Protein AF-A0A6L9G9F2-F1 (afdb_monomer)

Radius of gyration: 17.68 Å; Cα contacts (8 Å, |Δi|>4): 296; chains: 1; bo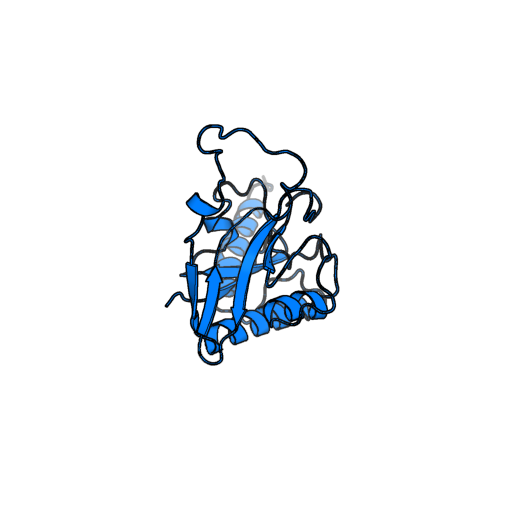unding box: 30×57×55 Å

Secondary structure (DSSP, 8-state):
-B-EEEEEETTTTEEEEEETTEEHHHHH-TT-SSEE-TT-GGG--S-HHHHHHHTTT--TT--TT--TTEEEEEEETTT--STT-EEEEEEEE-SSEEEEEEEEETT--S------S--TT-HHHHS-SEEEEEHHHHHHHHHHHHHHHTSTTTTSPPSS-HHHHHHHHHHHHHHHHHTTSS--

Foldseek 3Di:
DWFWAWFQDLVQLAIFIAINRHTLCCLQPVVNPWWDACRRPQAVPDPLVQLLCLLVVNCVPPDPLDDDSKHWNIATPPHSDLQSWTWMFHWDQDPFKIKTADTQRSHPPPDPDDPDDDDVRGRVVRDPRMDMYTNVSSVVRSVVRVVQNVDDVSSDQDPPDPVSVVVVVVVVVVVVVVVPPPDD

Mean predicted aligned error: 9.62 Å

Structure (mmCIF, N/CA/C/O backbone):
data_AF-A0A6L9G9F2-F1
#
_entry.id   AF-A0A6L9G9F2-F1
#
loop_
_atom_site.group_PDB
_atom_site.id
_atom_site.type_symbol
_atom_site.label_atom_id
_atom_site.label_alt_id
_atom_site.label_comp_id
_atom_site.label_asym_id
_atom_site.label_entity_id
_atom_site.label_seq_id
_atom_site.pdbx_PDB_ins_code
_atom_site.Cartn_x
_atom_site.Cartn_y
_atom_site.Cartn_z
_atom_site.occupancy
_atom_site.B_iso_or_equiv
_atom_site.auth_seq_id
_atom_site.auth_comp_id
_atom_site.auth_asym_id
_atom_site.auth_atom_id
_atom_site.pdbx_PDB_model_num
ATOM 1 N N . MET A 1 1 ? -15.868 1.001 7.127 1.00 84.00 1 MET A N 1
ATOM 2 C CA . MET A 1 1 ? -14.467 0.581 7.290 1.00 84.00 1 MET A CA 1
ATOM 3 C C . MET A 1 1 ? -14.133 -0.300 6.107 1.00 84.00 1 MET A C 1
ATOM 5 O O . MET A 1 1 ? -14.877 -1.244 5.850 1.00 84.00 1 MET A O 1
ATOM 9 N N . ASN A 1 2 ? -13.123 0.094 5.347 1.00 95.56 2 ASN A N 1
ATOM 10 C CA . ASN A 1 2 ? -12.643 -0.599 4.162 1.00 95.56 2 ASN A CA 1
ATOM 11 C C . ASN A 1 2 ? -11.902 -1.872 4.575 1.00 95.56 2 ASN A C 1
ATOM 13 O O . ASN A 1 2 ? -11.314 -1.942 5.660 1.00 95.56 2 ASN A O 1
ATOM 17 N N . ARG A 1 3 ? -11.921 -2.877 3.702 1.00 95.38 3 ARG A N 1
ATOM 18 C CA . ARG A 1 3 ? -11.137 -4.099 3.876 1.00 95.38 3 ARG A CA 1
ATOM 19 C C . ARG A 1 3 ? -9.815 -3.973 3.148 1.00 95.38 3 ARG A C 1
ATOM 21 O O . ARG A 1 3 ? -9.793 -3.570 1.988 1.00 95.38 3 ARG A O 1
ATOM 28 N N . ILE A 1 4 ? -8.743 -4.394 3.807 1.00 96.25 4 ILE A N 1
ATOM 29 C CA . ILE A 1 4 ? -7.409 -4.472 3.214 1.00 96.25 4 ILE A CA 1
ATOM 30 C C . ILE A 1 4 ? -6.906 -5.913 3.211 1.00 96.25 4 ILE A C 1
ATOM 32 O O . ILE A 1 4 ? -7.045 -6.647 4.193 1.00 96.25 4 ILE A O 1
ATOM 36 N N . ASP A 1 5 ? -6.335 -6.334 2.091 1.00 95.06 5 ASP A N 1
ATOM 37 C CA . ASP A 1 5 ? -5.653 -7.616 1.961 1.00 95.06 5 ASP A CA 1
ATOM 38 C C . ASP A 1 5 ? -4.482 -7.509 0.968 1.00 95.06 5 ASP A C 1
ATOM 40 O O . ASP A 1 5 ? -4.096 -6.416 0.552 1.00 95.06 5 ASP A O 1
ATOM 44 N N . VAL A 1 6 ? -3.870 -8.642 0.624 1.00 92.31 6 VAL A N 1
ATOM 45 C CA . VAL A 1 6 ? -2.694 -8.726 -0.236 1.00 92.31 6 VAL A CA 1
ATOM 46 C C . VAL A 1 6 ? -2.830 -9.870 -1.223 1.00 92.31 6 VAL A C 1
ATOM 48 O O . VAL A 1 6 ? -2.948 -11.037 -0.832 1.00 92.31 6 VAL A O 1
ATOM 51 N N . ARG A 1 7 ? -2.677 -9.547 -2.504 1.00 89.31 7 ARG A N 1
ATOM 52 C CA . ARG A 1 7 ? -2.661 -10.505 -3.613 1.00 89.31 7 ARG A CA 1
ATOM 53 C C . ARG A 1 7 ? -1.258 -10.614 -4.198 1.00 89.31 7 ARG A C 1
ATOM 55 O O . ARG A 1 7 ? -0.474 -9.673 -4.147 1.00 89.31 7 ARG A O 1
ATOM 62 N N . TRP A 1 8 ? -0.922 -11.767 -4.770 1.00 85.88 8 TRP A N 1
ATOM 63 C CA . TRP A 1 8 ? 0.306 -11.896 -5.552 1.00 85.88 8 TRP A CA 1
ATOM 64 C C . TRP A 1 8 ? 0.045 -11.522 -7.014 1.00 85.88 8 TRP A C 1
ATOM 66 O O . TRP A 1 8 ? -0.718 -12.207 -7.701 1.00 85.88 8 TRP A O 1
ATOM 76 N N . ASN A 1 9 ? 0.717 -10.487 -7.514 1.00 83.25 9 ASN A N 1
ATOM 77 C CA . ASN A 1 9 ? 0.733 -10.183 -8.939 1.00 83.25 9 ASN A CA 1
ATOM 78 C C . ASN A 1 9 ? 1.796 -11.042 -9.629 1.00 83.25 9 ASN A C 1
ATOM 80 O O . ASN A 1 9 ? 2.998 -10.914 -9.401 1.00 83.25 9 ASN A O 1
ATOM 84 N N . VAL A 1 10 ? 1.331 -11.944 -10.493 1.00 78.62 10 VAL A N 1
ATOM 85 C CA . VAL A 1 10 ? 2.184 -12.873 -11.245 1.00 78.62 10 VAL A CA 1
ATOM 86 C C . VAL A 1 10 ? 3.021 -12.151 -12.299 1.00 78.62 10 VAL A C 1
ATOM 88 O O . VAL A 1 10 ? 4.182 -12.508 -12.492 1.00 78.62 10 VAL A O 1
ATOM 91 N N . ARG A 1 11 ? 2.432 -11.158 -12.972 1.00 77.25 11 ARG A N 1
ATOM 92 C CA . ARG A 1 11 ? 3.060 -10.401 -14.060 1.00 77.25 11 ARG A CA 1
ATOM 93 C C . ARG A 1 11 ? 4.228 -9.581 -13.526 1.00 77.25 11 ARG A C 1
ATOM 95 O O . ARG A 1 11 ? 5.337 -9.697 -14.038 1.00 77.25 11 ARG A O 1
ATOM 102 N N . GLU A 1 12 ? 3.983 -8.834 -12.457 1.00 78.88 12 GLU A N 1
ATOM 103 C CA . GLU A 1 12 ? 4.976 -7.945 -11.847 1.00 78.88 12 GLU A CA 1
ATOM 104 C C . GLU A 1 12 ? 5.835 -8.635 -10.776 1.00 78.88 12 GLU A C 1
ATOM 106 O O . GLU A 1 12 ? 6.799 -8.060 -10.269 1.00 78.88 12 GLU A O 1
ATOM 111 N N . GLN A 1 13 ? 5.523 -9.900 -10.467 1.00 80.56 13 GLN A N 1
ATOM 112 C CA . GLN A 1 13 ? 6.182 -10.712 -9.442 1.00 80.56 13 GLN A CA 1
ATOM 113 C C . GLN A 1 13 ? 6.299 -9.956 -8.114 1.00 80.56 13 GLN A C 1
ATOM 115 O O . GLN A 1 13 ? 7.394 -9.793 -7.565 1.00 80.56 13 GLN A O 1
ATOM 120 N N . CYS A 1 14 ? 5.164 -9.470 -7.616 1.00 85.44 14 CYS A N 1
ATOM 121 C CA . CYS A 1 14 ? 5.099 -8.615 -6.440 1.00 85.44 14 CYS A CA 1
ATOM 122 C C . CYS A 1 14 ? 3.876 -8.913 -5.565 1.00 85.44 14 CYS A C 1
ATOM 124 O O . CYS A 1 14 ? 2.928 -9.582 -5.981 1.00 85.44 14 CYS A O 1
ATOM 126 N N . ALA A 1 15 ? 3.923 -8.426 -4.327 1.00 88.31 15 ALA A N 1
ATOM 127 C CA . ALA A 1 15 ? 2.772 -8.394 -3.437 1.00 88.31 15 ALA A CA 1
ATOM 128 C C . ALA A 1 15 ? 2.017 -7.075 -3.650 1.00 88.31 15 ALA A C 1
ATOM 130 O O . ALA A 1 15 ? 2.599 -6.011 -3.477 1.00 88.31 15 ALA A O 1
ATOM 131 N N . GLU A 1 16 ? 0.739 -7.141 -4.003 1.00 89.62 16 GLU A N 1
ATOM 132 C CA . GLU A 1 16 ? -0.123 -5.973 -4.183 1.00 89.62 16 GLU A CA 1
ATOM 133 C C . GLU A 1 16 ? -1.058 -5.817 -3.003 1.00 89.62 16 GLU A C 1
ATOM 135 O O . GLU A 1 16 ? -1.680 -6.790 -2.578 1.00 89.62 16 GLU A O 1
ATOM 140 N N . LEU A 1 17 ? -1.205 -4.584 -2.533 1.00 92.19 17 LEU A N 1
ATOM 141 C CA . LEU A 1 17 ? -2.269 -4.227 -1.610 1.00 92.19 17 LEU A CA 1
ATOM 142 C C . LEU A 1 17 ? -3.607 -4.240 -2.356 1.00 92.19 17 LEU A C 1
ATOM 144 O O . LEU A 1 17 ? -3.710 -3.785 -3.499 1.00 92.19 17 LEU A O 1
ATOM 148 N N . VAL A 1 18 ? -4.619 -4.793 -1.699 1.00 92.69 18 VAL A N 1
ATOM 149 C CA . VAL A 1 18 ? -5.985 -4.934 -2.200 1.00 92.69 18 VAL A CA 1
ATOM 150 C C . VAL A 1 18 ? -6.911 -4.203 -1.247 1.00 92.69 18 VAL A C 1
ATOM 152 O O . VAL A 1 18 ? -6.915 -4.507 -0.056 1.00 92.69 18 VAL A O 1
ATOM 155 N N . VAL A 1 19 ? -7.705 -3.274 -1.770 1.00 93.19 19 VAL A N 1
ATOM 156 C CA . VAL A 1 19 ? -8.715 -2.523 -1.020 1.00 93.19 19 VAL A CA 1
ATOM 157 C C . VAL A 1 19 ? -10.091 -2.900 -1.549 1.00 93.19 19 VAL A C 1
ATOM 159 O O . VAL A 1 19 ? -10.340 -2.846 -2.752 1.00 93.19 19 VAL A O 1
ATOM 162 N N . ASP A 1 20 ? -10.970 -3.353 -0.655 1.00 92.88 20 ASP A N 1
ATOM 163 C CA . ASP A 1 20 ? -12.343 -3.772 -0.972 1.00 92.88 20 ASP A CA 1
ATOM 164 C C . ASP A 1 20 ? -12.434 -4.757 -2.162 1.00 92.88 20 ASP A C 1
ATOM 166 O O . ASP A 1 20 ? -13.380 -4.755 -2.947 1.00 92.88 20 ASP A O 1
ATOM 170 N N . GLY A 1 21 ? -11.432 -5.637 -2.281 1.00 88.81 21 GLY A N 1
ATOM 171 C CA . GLY A 1 21 ? -11.360 -6.689 -3.300 1.00 88.81 21 GLY A CA 1
ATOM 172 C C . GLY A 1 21 ? -10.736 -6.279 -4.639 1.00 88.81 21 GLY A C 1
ATOM 173 O O . GLY A 1 21 ? -10.627 -7.129 -5.522 1.00 88.81 21 GLY A O 1
ATOM 174 N N . ARG A 1 22 ? -10.296 -5.025 -4.795 1.00 88.25 22 ARG A N 1
ATOM 175 C CA . ARG A 1 22 ? -9.579 -4.527 -5.983 1.00 88.25 22 ARG A CA 1
ATOM 176 C C . ARG A 1 22 ? -8.128 -4.225 -5.631 1.00 88.25 22 ARG A C 1
ATOM 178 O O . ARG A 1 22 ? -7.870 -3.679 -4.559 1.00 88.25 22 ARG A O 1
ATOM 185 N N . SER A 1 23 ? -7.171 -4.587 -6.487 1.00 87.38 23 SER A N 1
ATOM 186 C CA . SER A 1 23 ? -5.785 -4.159 -6.243 1.00 87.38 23 SER A CA 1
ATOM 187 C C . SER A 1 23 ? -5.681 -2.640 -6.352 1.00 87.38 23 SER A C 1
ATOM 189 O O . SER A 1 23 ? -6.444 -2.025 -7.096 1.00 87.38 23 SER A O 1
ATOM 191 N N . LEU A 1 24 ? -4.736 -2.030 -5.633 1.00 84.31 24 LEU A N 1
ATOM 192 C CA . LEU A 1 24 ? -4.484 -0.596 -5.792 1.00 84.31 24 LEU A CA 1
ATOM 193 C C . LEU A 1 24 ? -4.183 -0.252 -7.259 1.00 84.31 24 LEU A C 1
ATOM 195 O O . LEU A 1 24 ? -4.780 0.685 -7.766 1.00 84.31 24 LEU A O 1
ATOM 199 N N . GLU A 1 25 ? -3.420 -1.089 -7.978 1.00 81.06 25 GLU A N 1
ATOM 200 C CA . GLU A 1 25 ? -3.188 -0.956 -9.432 1.00 81.06 25 GLU A CA 1
ATOM 201 C C . GLU A 1 25 ? -4.506 -0.859 -10.215 1.00 81.06 25 GLU A C 1
ATOM 203 O O . GLU A 1 25 ? -4.677 0.038 -11.024 1.00 81.06 25 GLU A O 1
ATOM 208 N N . GLU A 1 26 ? -5.481 -1.728 -9.937 1.00 82.25 26 GLU A N 1
ATOM 209 C CA . GLU A 1 26 ? -6.790 -1.717 -10.609 1.00 82.25 26 GLU A CA 1
ATOM 210 C C . GLU A 1 26 ? -7.662 -0.507 -10.242 1.00 82.25 26 GLU A C 1
ATOM 212 O O . GLU A 1 26 ? -8.672 -0.258 -10.906 1.00 82.25 26 GLU A O 1
ATOM 217 N N . ILE A 1 27 ? -7.348 0.187 -9.148 1.00 81.25 27 ILE A N 1
ATOM 218 C CA . ILE A 1 27 ? -8.041 1.401 -8.710 1.00 81.25 27 ILE A CA 1
ATOM 219 C C . ILE A 1 27 ? -7.415 2.618 -9.392 1.00 81.25 27 ILE A C 1
ATOM 221 O O . ILE A 1 27 ? -8.141 3.414 -9.976 1.00 81.25 27 ILE A O 1
ATOM 225 N N . VAL A 1 28 ? -6.086 2.723 -9.353 1.00 76.88 28 VAL A N 1
ATOM 226 C CA . VAL A 1 28 ? -5.358 3.951 -9.702 1.00 76.88 28 VAL A CA 1
ATOM 227 C C . VAL A 1 28 ? -4.813 3.950 -11.128 1.00 76.88 28 VAL A C 1
ATOM 229 O O . VAL A 1 28 ? -4.581 4.998 -11.716 1.00 76.88 28 VAL A O 1
ATOM 232 N N . ASP A 1 29 ? -4.627 2.773 -11.713 1.00 75.56 29 ASP A N 1
ATOM 233 C CA . ASP A 1 29 ? -4.089 2.591 -13.056 1.00 75.56 29 ASP A CA 1
ATOM 234 C C . ASP A 1 29 ? -4.877 1.497 -13.795 1.00 75.56 29 ASP A C 1
ATOM 236 O O . ASP A 1 29 ? -4.361 0.404 -14.058 1.00 75.56 29 ASP A O 1
ATOM 240 N N . PRO A 1 30 ? -6.164 1.737 -14.114 1.00 72.00 30 PRO A N 1
ATOM 241 C CA . PRO A 1 30 ? -7.016 0.719 -14.726 1.00 72.00 30 PRO A CA 1
ATOM 242 C C . PRO A 1 30 ? -6.477 0.227 -16.079 1.00 72.00 30 PRO A C 1
ATOM 244 O O . PRO A 1 30 ? -6.707 -0.928 -16.450 1.00 72.00 30 PRO A O 1
ATOM 247 N N . GLU A 1 31 ? -5.730 1.071 -16.796 1.00 73.19 31 GLU A N 1
ATOM 248 C CA . GLU A 1 31 ? -5.066 0.730 -18.059 1.00 73.19 31 GLU A CA 1
ATOM 249 C C . GLU A 1 31 ? -3.689 0.070 -17.865 1.00 73.19 31 GLU A C 1
ATOM 251 O O . GLU A 1 31 ? -3.145 -0.506 -18.813 1.00 73.19 31 GLU A O 1
ATOM 256 N N . ARG A 1 32 ? -3.164 0.060 -16.631 1.00 70.56 32 ARG A N 1
ATOM 257 C CA . ARG A 1 32 ? -1.867 -0.515 -16.230 1.00 70.56 32 ARG A CA 1
ATOM 258 C C . ARG A 1 32 ? -0.699 0.083 -17.011 1.00 70.56 32 ARG A C 1
ATOM 260 O O . ARG A 1 32 ? 0.176 -0.645 -17.500 1.00 70.56 32 ARG A O 1
ATOM 267 N N . ALA A 1 33 ? -0.745 1.393 -17.203 1.00 69.44 33 ALA A N 1
ATOM 268 C CA . ALA A 1 33 ? 0.163 2.132 -18.059 1.00 69.44 33 ALA A CA 1
ATOM 269 C C . ALA A 1 33 ? 1.366 2.727 -17.310 1.00 69.44 33 ALA A C 1
ATOM 271 O O . ALA A 1 33 ? 2.404 2.937 -17.940 1.00 69.44 33 ALA A O 1
ATOM 272 N N . TRP A 1 34 ? 1.266 2.986 -16.001 1.00 71.12 34 TRP A N 1
ATOM 273 C CA . TRP A 1 34 ? 2.211 3.863 -15.301 1.00 71.12 34 TRP A CA 1
ATOM 274 C C . TRP A 1 34 ? 2.725 3.336 -13.951 1.00 71.12 34 TRP A C 1
ATOM 276 O O . TRP A 1 34 ? 3.883 3.598 -13.608 1.00 71.12 34 TRP A O 1
ATOM 286 N N . GLY A 1 35 ? 1.939 2.569 -13.187 1.00 78.06 35 GLY A N 1
ATOM 287 C CA . GLY A 1 35 ? 2.245 2.279 -11.779 1.00 78.06 35 GLY A CA 1
ATOM 288 C C . GLY A 1 35 ? 2.434 0.798 -11.460 1.00 78.06 35 GLY A C 1
ATOM 289 O O . GLY A 1 35 ? 1.698 -0.059 -11.934 1.00 78.06 35 GLY A O 1
ATOM 290 N N . VAL A 1 36 ? 3.375 0.470 -10.571 1.00 84.94 36 VAL A N 1
ATOM 291 C CA . VAL A 1 36 ? 3.458 -0.865 -9.945 1.00 84.94 36 VAL A CA 1
ATOM 292 C C . VAL A 1 36 ? 3.616 -0.766 -8.437 1.00 84.94 36 VAL A C 1
ATOM 294 O O . VAL A 1 36 ? 4.021 0.265 -7.904 1.00 84.94 36 VAL A O 1
ATOM 297 N N . SER A 1 37 ? 3.329 -1.866 -7.741 1.00 88.56 37 SER A N 1
ATOM 298 C CA . SER A 1 37 ? 3.549 -1.948 -6.299 1.00 88.56 37 SER A CA 1
ATOM 299 C C . SER A 1 37 ? 5.008 -1.613 -5.917 1.00 88.56 37 SER A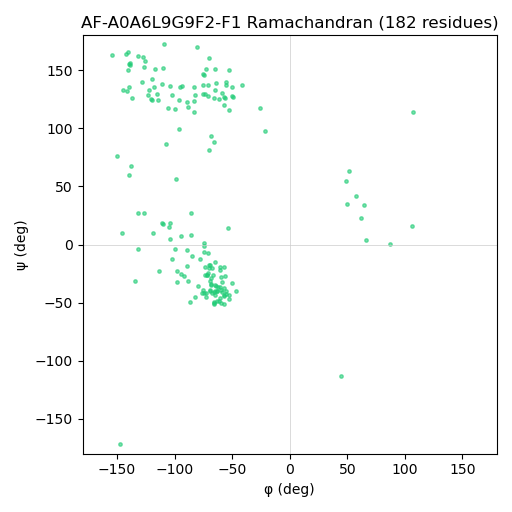 C 1
ATOM 301 O O . SER A 1 37 ? 5.931 -2.168 -6.528 1.00 88.56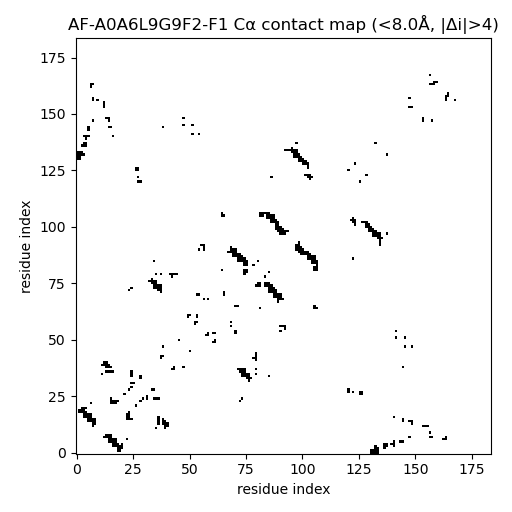 37 SER A O 1
ATOM 303 N N . PRO A 1 38 ? 5.237 -0.827 -4.843 1.00 87.25 38 PRO A N 1
ATOM 304 C CA . PRO A 1 38 ? 6.564 -0.584 -4.264 1.00 87.25 38 PRO A CA 1
ATOM 305 C C . PRO A 1 38 ? 7.283 -1.872 -3.839 1.00 87.25 38 PRO A C 1
ATOM 307 O O . PRO A 1 38 ? 8.505 -1.918 -3.707 1.00 87.25 38 PRO A O 1
ATOM 310 N N . PHE A 1 39 ? 6.530 -2.957 -3.653 1.00 87.44 39 PHE A N 1
ATOM 311 C CA . PHE A 1 39 ? 7.041 -4.269 -3.281 1.00 87.44 39 PHE A CA 1
ATOM 312 C C . PHE A 1 39 ? 7.497 -5.121 -4.480 1.00 87.44 39 PHE A C 1
ATOM 314 O O . PHE A 1 39 ? 7.788 -6.314 -4.329 1.00 87.44 39 PHE A O 1
ATOM 321 N N . ALA A 1 40 ? 7.554 -4.551 -5.687 1.00 83.56 40 ALA A N 1
ATOM 322 C CA . ALA A 1 40 ? 8.018 -5.249 -6.879 1.00 83.56 40 ALA A CA 1
ATOM 323 C C . ALA A 1 40 ? 9.529 -5.506 -6.862 1.00 83.56 40 ALA A C 1
ATOM 325 O O . ALA A 1 40 ? 10.339 -4.588 -6.730 1.00 83.56 40 ALA A O 1
ATOM 326 N N . ARG A 1 41 ? 9.935 -6.770 -7.084 1.00 73.06 41 ARG A N 1
ATOM 327 C CA . ARG A 1 41 ? 11.353 -7.188 -7.019 1.00 73.06 41 ARG A CA 1
ATOM 328 C C . ARG A 1 41 ? 12.264 -6.344 -7.881 1.00 73.06 41 ARG A C 1
ATOM 330 O O . ARG A 1 41 ? 13.389 -6.052 -7.480 1.00 73.06 41 ARG A O 1
ATOM 337 N N . ARG A 1 42 ? 11.800 -6.058 -9.099 1.00 73.56 42 ARG A N 1
ATOM 338 C CA . ARG A 1 42 ? 12.590 -5.378 -10.124 1.00 73.56 42 ARG A CA 1
ATOM 339 C C . ARG A 1 42 ? 13.035 -3.984 -9.674 1.00 73.56 42 ARG A C 1
ATOM 341 O O . ARG A 1 42 ? 14.024 -3.496 -10.203 1.00 73.56 42 ARG A O 1
ATOM 348 N N . PHE A 1 43 ? 12.373 -3.418 -8.662 1.00 71.31 43 PHE A N 1
ATOM 349 C CA . PHE A 1 43 ? 12.598 -2.069 -8.162 1.00 71.31 43 PHE A CA 1
ATOM 350 C C . PHE A 1 43 ? 12.743 -1.989 -6.639 1.00 71.31 43 PHE A C 1
ATOM 352 O O . PHE A 1 43 ? 12.453 -0.947 -6.062 1.00 71.31 43 PHE A O 1
ATOM 359 N N . LEU A 1 44 ? 13.195 -3.053 -5.963 1.00 65.50 44 LEU A N 1
ATOM 360 C CA . LEU A 1 44 ? 13.493 -2.964 -4.528 1.00 65.50 44 LEU A CA 1
ATOM 361 C C . LEU A 1 44 ? 14.674 -2.012 -4.288 1.00 65.50 44 LEU A C 1
ATOM 363 O O . LEU A 1 44 ? 15.830 -2.429 -4.259 1.00 65.50 44 LEU A O 1
ATOM 367 N N . ARG A 1 45 ? 14.359 -0.725 -4.128 1.00 63.44 45 ARG A N 1
ATOM 368 C CA . ARG A 1 45 ? 15.302 0.367 -3.843 1.00 63.44 45 ARG A CA 1
ATOM 369 C C . ARG A 1 45 ? 15.901 0.255 -2.456 1.00 63.44 45 ARG A C 1
ATOM 371 O O . ARG A 1 45 ? 17.055 0.607 -2.241 1.00 63.44 45 ARG A O 1
ATOM 378 N N . ARG A 1 46 ? 15.094 -0.245 -1.522 1.00 72.56 46 ARG A N 1
ATOM 379 C CA . ARG A 1 46 ? 15.438 -0.426 -0.118 1.00 72.56 46 ARG A CA 1
ATOM 380 C C . ARG A 1 46 ? 15.158 -1.872 0.299 1.00 72.56 46 ARG A C 1
ATOM 382 O O . ARG A 1 46 ? 14.306 -2.538 -0.299 1.00 72.56 46 ARG A O 1
ATOM 389 N N . PRO A 1 47 ? 15.880 -2.397 1.303 1.00 80.06 47 PRO A N 1
ATOM 390 C CA . PRO A 1 47 ? 15.531 -3.657 1.935 1.00 80.06 47 PRO A CA 1
ATOM 391 C C . PRO A 1 47 ? 14.056 -3.675 2.343 1.00 80.06 47 PRO A C 1
ATOM 393 O O . PRO A 1 47 ? 13.572 -2.738 2.969 1.00 80.06 47 PRO A O 1
ATOM 396 N N . LEU A 1 48 ? 13.365 -4.785 2.076 1.00 81.62 48 LEU A N 1
ATOM 397 C CA . LEU A 1 48 ? 11.945 -4.965 2.400 1.00 81.62 48 LEU A CA 1
ATOM 398 C C . LEU A 1 48 ? 11.578 -4.538 3.829 1.00 81.62 48 LEU A C 1
ATOM 400 O O . LEU A 1 48 ? 10.517 -3.968 4.055 1.00 81.62 48 LEU A O 1
ATOM 404 N N . LYS A 1 49 ? 12.447 -4.842 4.798 1.00 82.69 49 LYS A N 1
ATOM 405 C CA . LYS A 1 49 ? 12.223 -4.499 6.205 1.00 82.69 49 LYS A CA 1
ATOM 406 C C . LYS A 1 49 ? 12.096 -2.987 6.409 1.00 82.69 49 LYS A C 1
ATOM 408 O O . LYS A 1 49 ? 11.305 -2.570 7.242 1.00 82.69 49 LYS A O 1
ATOM 413 N N . GLU A 1 50 ? 12.864 -2.200 5.663 1.00 84.81 50 GLU A N 1
ATOM 414 C CA . GLU A 1 50 ? 12.833 -0.737 5.715 1.00 84.81 50 GLU A CA 1
ATOM 415 C C . GLU A 1 50 ? 11.583 -0.199 5.021 1.00 84.81 50 GLU A C 1
ATOM 417 O O . GLU A 1 50 ? 10.910 0.660 5.577 1.00 84.81 50 GLU A O 1
ATOM 422 N N . THR A 1 51 ? 11.199 -0.771 3.875 1.00 85.19 51 THR A N 1
ATOM 423 C CA . THR A 1 51 ? 9.930 -0.424 3.216 1.00 85.19 51 THR A CA 1
ATOM 424 C C . THR A 1 51 ? 8.733 -0.738 4.113 1.00 85.19 51 THR A C 1
ATOM 426 O O . THR A 1 51 ? 7.867 0.096 4.296 1.00 85.19 51 THR A O 1
ATOM 429 N N . LEU A 1 52 ? 8.677 -1.908 4.752 1.00 91.19 52 LEU A N 1
ATOM 430 C CA . LEU A 1 52 ? 7.576 -2.238 5.666 1.00 91.19 52 LEU A CA 1
ATOM 431 C C . LEU A 1 52 ? 7.594 -1.425 6.969 1.00 91.19 52 LEU A C 1
ATOM 433 O O . LEU A 1 52 ? 6.586 -1.404 7.673 1.00 91.19 52 LEU A O 1
ATOM 437 N N . ALA A 1 53 ? 8.721 -0.808 7.329 1.00 92.44 53 ALA A N 1
ATOM 438 C CA . ALA A 1 53 ? 8.810 0.038 8.514 1.00 92.44 53 ALA A CA 1
ATOM 439 C C . ALA A 1 53 ? 8.010 1.336 8.325 1.00 92.44 53 ALA A C 1
ATOM 441 O O . ALA A 1 53 ? 7.257 1.704 9.225 1.00 92.44 53 ALA A O 1
ATOM 442 N N . THR A 1 54 ? 8.057 1.951 7.136 1.00 92.56 54 THR A N 1
ATOM 443 C CA . THR A 1 54 ? 7.294 3.182 6.848 1.00 92.56 54 THR A CA 1
ATOM 444 C C . THR A 1 54 ? 5.788 2.944 6.931 1.00 92.56 54 THR A C 1
ATOM 446 O O . THR A 1 54 ? 5.073 3.710 7.567 1.00 92.56 54 THR A O 1
ATOM 449 N N . TYR A 1 55 ? 5.313 1.800 6.436 1.00 94.69 55 TYR A N 1
ATOM 450 C CA . TYR A 1 55 ? 3.917 1.368 6.570 1.00 94.69 55 TYR A CA 1
ATOM 451 C C . TYR A 1 55 ? 3.490 1.089 8.019 1.00 94.69 55 TYR A C 1
ATOM 453 O O . TYR A 1 55 ? 2.296 0.985 8.295 1.00 94.69 55 TYR A O 1
ATOM 461 N N . ARG A 1 56 ? 4.444 0.961 8.948 1.00 96.00 56 ARG A N 1
ATOM 462 C CA . ARG A 1 56 ? 4.225 0.836 10.399 1.00 96.00 56 ARG A CA 1
ATOM 463 C C . ARG A 1 56 ? 4.531 2.145 11.143 1.00 96.00 56 ARG A C 1
ATOM 465 O O . ARG A 1 56 ? 4.722 2.111 12.357 1.00 96.00 56 ARG A O 1
ATOM 472 N N . ALA A 1 57 ? 4.565 3.267 10.421 1.00 95.19 57 ALA A N 1
ATOM 473 C CA . ALA A 1 57 ? 4.883 4.606 10.914 1.00 95.19 57 ALA A CA 1
ATOM 474 C C . ALA A 1 57 ? 6.303 4.771 11.501 1.00 95.19 57 ALA A C 1
ATOM 476 O O . ALA A 1 57 ? 6.557 5.693 12.275 1.00 95.19 57 ALA A O 1
ATOM 477 N N . ASP A 1 58 ? 7.252 3.907 11.124 1.00 94.81 58 ASP A N 1
ATOM 478 C CA . ASP A 1 58 ? 8.681 4.136 11.357 1.00 94.81 58 ASP A CA 1
ATOM 479 C C . ASP A 1 58 ? 9.313 4.743 10.100 1.00 94.81 58 ASP A C 1
ATOM 481 O O . ASP A 1 58 ? 9.647 4.057 9.131 1.00 94.81 58 ASP A O 1
ATOM 485 N N . PHE A 1 59 ? 9.475 6.064 10.134 1.00 92.12 59 PHE A N 1
ATOM 486 C CA . PHE A 1 59 ? 9.985 6.861 9.021 1.00 92.12 59 PHE A CA 1
ATOM 487 C C . PHE A 1 59 ? 11.498 7.108 9.081 1.00 92.12 59 PHE A C 1
ATOM 489 O O . PHE A 1 59 ? 12.028 7.856 8.263 1.00 92.12 59 PHE A O 1
ATOM 496 N N . SER A 1 60 ? 12.223 6.479 10.013 1.00 89.06 60 SER A N 1
ATOM 497 C CA . SER A 1 60 ? 13.653 6.753 10.249 1.00 89.06 60 SER A CA 1
ATOM 498 C C . SER A 1 60 ? 14.566 6.482 9.045 1.00 89.06 60 SER A C 1
ATOM 500 O O . SER A 1 60 ? 15.670 7.020 8.972 1.00 89.06 60 SER A O 1
ATOM 502 N N . ARG A 1 61 ? 14.118 5.639 8.106 1.00 84.88 61 ARG A N 1
ATOM 503 C CA . ARG A 1 61 ? 14.827 5.268 6.868 1.00 84.88 61 ARG A CA 1
ATOM 504 C C . ARG A 1 61 ? 13.977 5.485 5.616 1.00 84.88 61 ARG A C 1
ATOM 506 O O . ARG A 1 61 ? 14.116 4.748 4.632 1.00 84.88 61 ARG A O 1
ATOM 513 N N . ARG A 1 62 ? 13.025 6.423 5.671 1.00 86.06 62 ARG A N 1
ATOM 514 C CA . ARG A 1 62 ? 12.201 6.726 4.498 1.00 86.06 62 ARG A CA 1
ATOM 515 C C . ARG A 1 62 ? 13.010 7.426 3.398 1.00 86.06 62 ARG A C 1
ATOM 517 O O . ARG A 1 62 ? 14.088 7.945 3.670 1.00 86.06 62 ARG A O 1
ATOM 524 N N . ASP A 1 63 ? 12.501 7.381 2.169 1.00 81.94 63 ASP A N 1
ATOM 525 C CA . ASP A 1 63 ? 13.042 8.165 1.051 1.00 81.94 63 ASP A CA 1
ATOM 526 C C . ASP A 1 63 ? 12.860 9.663 1.358 1.00 81.94 63 ASP A C 1
ATOM 528 O O . ASP A 1 63 ? 11.847 10.049 1.942 1.00 81.94 63 ASP A O 1
ATOM 532 N N . ASP A 1 64 ? 13.857 10.484 1.043 1.00 82.81 64 ASP A N 1
ATOM 533 C CA . ASP A 1 64 ? 13.928 11.899 1.431 1.00 82.81 64 ASP A CA 1
ATOM 534 C C . ASP A 1 64 ? 12.911 12.785 0.705 1.00 82.81 64 ASP A C 1
ATOM 536 O O . ASP A 1 64 ? 12.554 13.841 1.223 1.00 82.81 64 ASP A O 1
ATOM 540 N N . ARG A 1 65 ? 12.400 12.322 -0.438 1.00 81.19 65 ARG A N 1
ATOM 541 C CA . ARG A 1 65 ? 11.301 12.968 -1.171 1.00 81.19 65 ARG A CA 1
ATOM 542 C C . ARG A 1 65 ? 9.943 12.785 -0.511 1.00 81.19 65 ARG A C 1
ATOM 544 O O . ARG A 1 65 ? 9.035 13.553 -0.782 1.00 81.19 65 ARG A O 1
ATOM 551 N N . MET A 1 66 ? 9.806 11.787 0.361 1.00 84.31 66 MET A N 1
ATOM 552 C CA . MET A 1 66 ? 8.584 11.600 1.135 1.00 84.31 66 MET A CA 1
ATOM 553 C C . MET A 1 66 ? 8.627 12.507 2.368 1.00 84.31 66 MET A C 1
ATOM 555 O O . MET A 1 66 ? 9.629 12.575 3.097 1.00 84.31 66 MET A O 1
ATOM 559 N N . SER A 1 67 ? 7.520 13.171 2.657 1.00 84.94 67 SER A N 1
ATOM 560 C CA . SER A 1 67 ? 7.385 14.134 3.742 1.00 84.94 67 SER A CA 1
ATOM 561 C C . SER A 1 67 ? 6.501 13.595 4.884 1.00 84.94 67 SER A C 1
ATOM 563 O O . SER A 1 67 ? 5.974 12.486 4.827 1.00 84.94 67 SER A O 1
ATOM 565 N N . GLY A 1 68 ? 6.439 14.329 6.003 1.00 88.25 68 GLY A N 1
ATOM 566 C CA . GLY A 1 68 ? 5.459 14.102 7.077 1.00 88.25 68 GLY A CA 1
ATOM 567 C C . GLY A 1 68 ? 5.221 12.646 7.502 1.00 88.25 68 GLY A C 1
ATOM 568 O O . GLY A 1 68 ? 6.095 12.019 8.104 1.00 88.25 68 GLY A O 1
ATOM 569 N N . SER A 1 69 ? 4.016 12.154 7.224 1.00 92.50 69 SER A N 1
ATOM 570 C CA . SER A 1 69 ? 3.518 10.806 7.527 1.00 92.50 69 SER A CA 1
ATOM 571 C C . SER A 1 69 ? 3.327 9.953 6.270 1.00 92.50 69 SER A C 1
ATOM 573 O O . SER A 1 69 ? 2.579 8.977 6.287 1.00 92.50 69 SER A O 1
ATOM 575 N N . GLU A 1 70 ? 3.958 10.329 5.164 1.00 93.00 70 GLU A N 1
ATOM 576 C CA . GLU A 1 70 ? 3.630 9.749 3.873 1.00 93.00 70 GLU A CA 1
ATOM 577 C C . GLU A 1 70 ? 4.171 8.328 3.699 1.00 93.00 70 GLU A C 1
ATOM 579 O O . GLU A 1 70 ? 5.263 7.965 4.160 1.00 93.00 70 GLU A O 1
ATOM 584 N N . ILE A 1 71 ? 3.403 7.535 2.958 1.00 92.81 71 ILE A N 1
ATOM 585 C CA . ILE A 1 71 ? 3.804 6.229 2.443 1.00 92.81 71 ILE A CA 1
ATOM 586 C C . ILE A 1 71 ? 3.552 6.170 0.937 1.00 92.81 71 ILE A C 1
ATOM 588 O O . ILE A 1 71 ? 2.526 6.642 0.448 1.00 92.81 71 ILE A O 1
ATOM 592 N N . GLU A 1 72 ? 4.472 5.560 0.191 1.00 90.38 72 GLU A N 1
ATOM 593 C CA . GLU A 1 72 ? 4.263 5.299 -1.230 1.00 90.38 72 GLU A CA 1
ATOM 594 C C . GLU A 1 72 ? 3.287 4.128 -1.433 1.00 90.38 72 GLU A C 1
ATOM 596 O O . GLU A 1 72 ? 3.485 3.059 -0.864 1.00 90.38 72 GLU A O 1
ATOM 601 N N . LEU A 1 73 ? 2.250 4.290 -2.255 1.00 90.25 73 LEU A N 1
ATOM 602 C CA . LEU A 1 73 ? 1.324 3.222 -2.654 1.00 90.25 73 LEU A CA 1
ATOM 603 C C . LEU A 1 73 ? 1.678 2.615 -4.016 1.00 90.25 73 LEU A C 1
ATOM 605 O O . LEU A 1 73 ? 1.471 1.417 -4.214 1.00 90.25 73 LEU A O 1
ATOM 609 N N . HIS A 1 74 ? 2.228 3.415 -4.935 1.00 88.44 74 HIS A N 1
ATOM 610 C CA . HIS A 1 74 ? 2.690 2.994 -6.263 1.00 88.44 74 HIS A CA 1
ATOM 611 C C . HIS A 1 74 ? 3.989 3.693 -6.637 1.00 88.44 74 HIS A C 1
ATOM 613 O O . HIS A 1 74 ? 4.209 4.828 -6.238 1.00 88.44 74 HIS A O 1
ATOM 619 N N . VAL A 1 75 ? 4.813 3.030 -7.447 1.00 84.38 75 VAL A N 1
ATOM 620 C CA . VAL A 1 75 ? 6.042 3.591 -8.026 1.00 84.38 75 VAL A CA 1
ATOM 621 C C . VAL A 1 75 ? 6.041 3.445 -9.545 1.00 84.38 75 VAL A C 1
ATOM 623 O O . VAL A 1 75 ? 5.382 2.545 -10.078 1.00 84.38 75 VAL A O 1
ATOM 626 N N . CYS A 1 76 ? 6.822 4.280 -10.233 1.00 81.75 76 CYS A N 1
ATOM 627 C CA . CYS A 1 76 ? 6.944 4.256 -11.688 1.00 81.75 76 CYS A CA 1
ATOM 628 C C . CYS A 1 76 ? 7.227 2.841 -12.224 1.00 81.75 76 CYS A C 1
ATOM 630 O O . CYS A 1 76 ? 8.188 2.169 -11.827 1.00 81.75 76 CYS A O 1
ATOM 632 N N . CYS A 1 77 ? 6.424 2.386 -13.186 1.00 80.94 77 CYS A N 1
ATOM 633 C CA . CYS A 1 77 ? 6.553 1.052 -13.756 1.00 80.94 77 CYS A CA 1
ATOM 634 C C . CYS A 1 77 ? 7.846 0.855 -14.566 1.00 80.94 77 CYS A C 1
ATOM 636 O O . CYS A 1 77 ? 8.252 -0.290 -14.759 1.00 80.94 77 CYS A O 1
ATOM 638 N N . ALA A 1 78 ? 8.499 1.927 -15.027 1.00 81.00 78 ALA A N 1
ATOM 639 C CA . ALA A 1 78 ? 9.717 1.849 -15.834 1.00 81.00 78 ALA A CA 1
ATOM 640 C C . ALA A 1 78 ? 10.987 1.666 -14.986 1.00 81.00 78 ALA A C 1
ATOM 642 O O . ALA A 1 78 ? 11.833 0.831 -15.308 1.00 81.00 78 ALA A O 1
ATOM 643 N N . CYS A 1 79 ? 11.123 2.428 -13.900 1.00 78.00 79 CYS A N 1
ATOM 644 C CA . CYS A 1 79 ? 12.370 2.526 -13.130 1.00 78.00 79 CYS A CA 1
ATOM 645 C C . CYS A 1 79 ? 12.189 2.366 -11.611 1.00 78.00 79 CYS A C 1
ATOM 647 O O . CYS A 1 79 ? 13.169 2.413 -10.859 1.00 78.00 79 CYS A O 1
ATOM 649 N N . GLY A 1 80 ? 10.950 2.231 -11.130 1.00 77.44 80 GLY A N 1
ATOM 650 C CA . GLY A 1 80 ? 10.618 2.311 -9.707 1.00 77.44 80 GLY A CA 1
ATOM 651 C C . GLY A 1 80 ? 10.834 3.691 -9.091 1.00 77.44 80 GLY A C 1
ATOM 652 O O . GLY A 1 80 ? 10.715 3.815 -7.880 1.00 77.44 80 GLY A O 1
ATOM 653 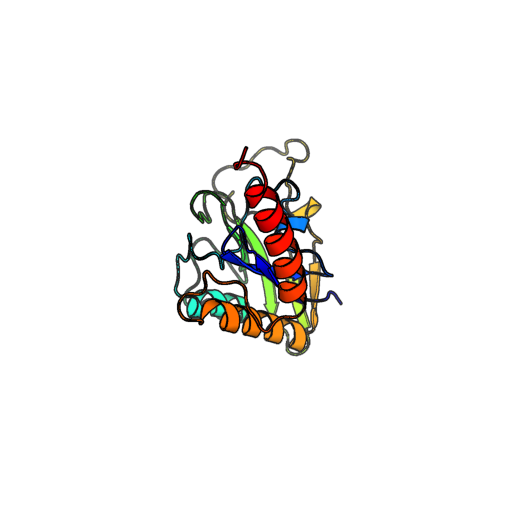N N . ASP A 1 81 ? 11.207 4.667 -9.928 1.00 76.19 81 ASP A N 1
ATOM 654 C CA . ASP A 1 81 ? 11.210 6.118 -9.733 1.00 76.19 81 ASP A CA 1
ATOM 655 C C . ASP A 1 81 ? 10.201 6.656 -8.710 1.00 76.19 81 ASP A C 1
ATOM 657 O O . ASP A 1 81 ? 9.026 6.470 -9.013 1.00 76.19 81 ASP A O 1
ATOM 661 N N . LEU A 1 82 ? 10.552 7.296 -7.586 1.00 73.75 82 LEU A N 1
ATOM 662 C CA . LEU A 1 82 ? 9.550 8.160 -6.935 1.00 73.75 82 LEU A CA 1
ATOM 663 C C . LEU A 1 82 ? 9.421 9.482 -7.710 1.00 73.75 82 LEU A C 1
ATOM 665 O O . LEU A 1 82 ? 8.328 9.891 -8.066 1.00 73.75 82 LEU A O 1
ATOM 669 N N . GLY A 1 83 ? 10.545 10.050 -8.150 1.00 69.19 83 GLY A N 1
ATOM 670 C CA . GLY A 1 83 ? 10.606 11.253 -8.986 1.00 69.19 83 GLY A CA 1
ATOM 671 C C . GLY A 1 83 ? 10.210 11.057 -10.454 1.00 69.19 83 GLY A C 1
ATOM 672 O O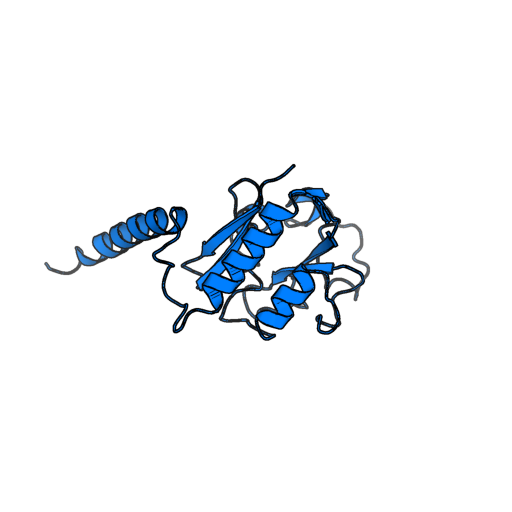 . GLY A 1 83 ? 10.290 11.998 -11.227 1.00 69.19 83 GLY A O 1
ATOM 673 N N . CYS A 1 84 ? 9.816 9.848 -10.870 1.00 71.81 84 CYS A N 1
ATOM 674 C CA . CYS A 1 84 ? 9.205 9.611 -12.189 1.00 71.81 84 CYS A CA 1
ATOM 675 C C . CYS A 1 84 ? 7.687 9.385 -12.090 1.00 71.81 84 CYS A C 1
ATOM 677 O O . CYS A 1 84 ? 7.097 8.843 -13.025 1.00 71.81 84 CYS A O 1
ATOM 679 N N . GLY A 1 85 ? 7.089 9.723 -10.946 1.00 70.94 85 GLY A N 1
ATOM 680 C CA . GLY A 1 85 ? 5.686 9.493 -10.634 1.00 70.94 85 GLY A CA 1
ATOM 681 C C . GLY A 1 85 ? 5.514 8.370 -9.614 1.00 70.94 85 GLY A C 1
ATOM 682 O O . GLY A 1 85 ? 5.787 7.194 -9.888 1.00 70.94 85 GLY A O 1
ATOM 683 N N . ASN A 1 86 ? 5.029 8.738 -8.431 1.00 79.62 86 ASN A N 1
ATOM 684 C CA . ASN A 1 86 ? 4.598 7.814 -7.394 1.00 79.62 86 ASN A CA 1
ATOM 685 C C . ASN A 1 86 ? 3.332 8.323 -6.722 1.00 79.62 86 ASN A C 1
ATOM 687 O O . ASN A 1 86 ? 3.238 9.490 -6.355 1.00 79.62 86 ASN A O 1
ATOM 691 N N . LEU A 1 87 ? 2.382 7.419 -6.516 1.00 87.62 87 LEU A N 1
ATOM 692 C CA . LEU A 1 87 ? 1.203 7.723 -5.723 1.00 87.62 87 LEU A CA 1
ATOM 693 C C . LEU A 1 87 ? 1.558 7.556 -4.252 1.00 87.62 87 LEU A C 1
ATOM 695 O O . LEU A 1 87 ? 2.055 6.493 -3.866 1.00 87.62 87 LEU A O 1
ATOM 699 N N . ALA A 1 88 ? 1.266 8.561 -3.443 1.00 91.31 88 ALA A N 1
ATOM 700 C CA . ALA A 1 88 ? 1.458 8.550 -2.004 1.00 91.31 88 ALA A CA 1
ATOM 701 C C . ALA A 1 88 ? 0.177 8.944 -1.265 1.00 91.31 88 ALA A C 1
ATOM 703 O O . ALA A 1 88 ? -0.749 9.520 -1.834 1.00 91.31 88 ALA A O 1
ATOM 704 N N . VAL A 1 89 ? 0.133 8.593 0.017 1.00 93.75 89 VAL A N 1
ATOM 705 C CA . VAL A 1 89 ? -0.918 8.984 0.964 1.00 93.75 89 VAL A CA 1
ATOM 706 C C . VAL A 1 89 ? -0.289 9.310 2.308 1.00 93.75 89 VAL A C 1
ATOM 708 O O . VAL A 1 89 ? 0.750 8.752 2.666 1.00 93.75 89 VAL A O 1
ATOM 711 N N . ASP A 1 90 ? -0.969 10.138 3.089 1.00 95.25 90 ASP A N 1
ATOM 712 C CA . ASP A 1 90 ? -0.693 10.301 4.511 1.00 95.25 90 ASP A CA 1
ATOM 713 C C . ASP A 1 90 ? -1.185 9.088 5.306 1.00 95.25 90 ASP A C 1
ATOM 715 O O . ASP A 1 90 ? -2.350 8.692 5.192 1.00 95.25 90 ASP A O 1
ATOM 719 N N . LEU A 1 91 ? -0.308 8.536 6.149 1.00 97.56 91 LEU A N 1
ATOM 720 C CA . LEU A 1 91 ? -0.608 7.443 7.069 1.00 97.56 91 LEU A CA 1
ATOM 721 C C . LEU A 1 91 ? -0.861 7.964 8.489 1.00 97.56 91 LEU A C 1
ATOM 723 O O . LEU A 1 91 ? 0.063 8.417 9.164 1.00 97.56 91 LEU A O 1
ATOM 727 N N . ASP A 1 92 ? -2.076 7.768 8.996 1.00 97.81 92 ASP A N 1
ATOM 728 C CA . ASP A 1 92 ? -2.367 7.871 10.429 1.00 97.81 92 ASP A CA 1
ATOM 729 C C . ASP A 1 92 ? -2.567 6.473 11.029 1.00 97.81 92 ASP A C 1
ATOM 731 O O . ASP A 1 92 ? -3.465 5.717 10.640 1.00 97.81 92 ASP A O 1
ATOM 735 N N . LEU A 1 93 ? -1.693 6.107 11.968 1.00 97.31 93 LEU A N 1
ATOM 736 C CA . LEU A 1 93 ? -1.622 4.771 12.551 1.00 97.31 93 LEU A CA 1
ATOM 737 C C . LEU A 1 93 ? -2.150 4.773 13.991 1.00 97.31 93 LEU A C 1
ATOM 739 O O . LEU A 1 93 ? -1.392 4.852 14.961 1.00 97.31 93 LEU A O 1
ATOM 743 N N . GLY A 1 94 ? -3.465 4.619 14.131 1.00 97.00 94 GLY A N 1
ATOM 744 C CA . GLY A 1 94 ? -4.145 4.524 15.419 1.00 97.00 94 GLY A CA 1
ATOM 745 C C . GLY A 1 94 ? -4.081 3.129 16.068 1.00 97.00 94 GLY A C 1
ATOM 746 O O . GLY A 1 94 ? -3.676 2.140 15.444 1.00 97.00 94 GLY A O 1
ATOM 747 N N . PRO A 1 95 ? -4.500 3.013 17.345 1.00 96.44 95 PRO A N 1
ATOM 748 C CA . PRO A 1 95 ? -4.502 1.742 18.074 1.00 96.44 95 PRO A CA 1
ATOM 749 C C . PRO A 1 95 ? -5.541 0.737 17.548 1.00 96.44 95 PRO A C 1
ATOM 751 O O . PRO A 1 95 ? -5.296 -0.465 17.595 1.00 96.44 95 PRO A O 1
ATOM 754 N N . GLU A 1 96 ? -6.679 1.210 17.030 1.00 97.75 96 GLU A N 1
ATOM 755 C CA . GLU A 1 96 ? -7.778 0.355 16.541 1.00 97.75 96 GLU A CA 1
ATOM 756 C C . GLU A 1 96 ? -8.000 0.452 15.029 1.00 97.75 96 GLU A C 1
ATOM 758 O O . GLU A 1 96 ? -8.508 -0.488 14.411 1.00 97.75 96 GLU A O 1
ATOM 763 N N . GLN A 1 97 ? -7.573 1.557 14.418 1.00 97.75 97 GLN A N 1
ATOM 764 C CA . GLN A 1 97 ? -7.782 1.845 13.006 1.00 97.75 97 GLN A CA 1
ATOM 765 C C . GLN A 1 97 ? -6.542 2.460 12.362 1.00 97.75 97 GLN A C 1
ATOM 767 O O . GLN A 1 97 ? -5.710 3.056 13.045 1.00 97.75 97 GLN A O 1
ATOM 772 N N . VAL A 1 98 ? -6.444 2.306 11.046 1.00 98.44 98 VAL A N 1
ATOM 773 C CA . VAL A 1 98 ? -5.429 2.938 10.199 1.00 98.44 98 VAL A CA 1
ATOM 774 C C . VAL A 1 98 ? -6.143 3.758 9.147 1.00 98.44 98 VAL A C 1
ATOM 776 O O . VAL A 1 98 ? -7.066 3.244 8.514 1.00 98.44 98 VAL A O 1
ATOM 779 N N . THR A 1 99 ? -5.700 4.990 8.941 1.00 98.19 99 THR A N 1
ATOM 780 C CA . THR A 1 99 ? -6.251 5.871 7.917 1.00 98.19 99 THR A CA 1
ATOM 781 C C . THR A 1 99 ? -5.188 6.165 6.873 1.00 98.19 99 THR A C 1
ATOM 783 O O . THR A 1 99 ? -4.066 6.548 7.206 1.00 98.19 99 THR A O 1
ATOM 786 N N . TRP A 1 100 ? -5.553 5.982 5.608 1.00 97.19 100 TRP A N 1
ATOM 787 C CA . TRP A 1 100 ? -4.847 6.561 4.472 1.00 97.19 100 TRP A CA 1
ATOM 788 C C . TRP A 1 100 ? -5.638 7.764 3.990 1.00 97.19 100 TRP A C 1
ATOM 790 O O . TRP A 1 100 ? -6.843 7.646 3.767 1.00 97.19 100 TRP A O 1
ATOM 800 N N . SER A 1 101 ? -4.982 8.908 3.838 1.00 95.38 101 SER A N 1
ATOM 801 C CA . SER A 1 101 ? -5.650 10.141 3.422 1.00 95.38 101 SER A CA 1
ATOM 802 C C . SER A 1 101 ? -4.816 10.952 2.442 1.00 95.38 101 SER A C 1
ATOM 804 O O . SER A 1 101 ? -3.620 10.707 2.300 1.00 95.38 101 SER A O 1
ATOM 806 N N . ARG A 1 102 ? -5.458 11.922 1.782 1.00 91.81 102 ARG A N 1
ATOM 807 C CA . ARG A 1 102 ? -4.815 12.878 0.862 1.00 91.81 102 ARG A CA 1
ATOM 808 C C . ARG A 1 102 ? -3.965 12.173 -0.206 1.00 91.81 102 ARG A C 1
ATOM 810 O O . ARG A 1 102 ? -2.745 12.333 -0.210 1.00 91.81 102 ARG A O 1
ATOM 817 N N . PRO A 1 103 ? -4.575 11.355 -1.077 1.00 90.50 103 PRO A N 1
ATOM 818 C CA . PRO A 1 103 ? -3.847 10.756 -2.187 1.00 90.50 103 PRO A CA 1
ATOM 819 C C . PRO A 1 103 ? -3.253 11.846 -3.085 1.00 90.50 103 PRO A C 1
ATOM 821 O O . PRO A 1 103 ? -3.955 12.781 -3.457 1.00 90.50 103 PRO A O 1
ATOM 824 N N . HIS A 1 104 ? -1.964 11.745 -3.400 1.00 86.69 104 HIS A N 1
ATOM 825 C CA . HIS A 1 104 ? -1.245 12.735 -4.208 1.00 86.69 104 HIS A CA 1
ATOM 826 C C . HIS A 1 104 ? -0.043 12.112 -4.928 1.00 86.69 104 HIS A C 1
ATOM 828 O O . HIS A 1 104 ? 0.427 11.029 -4.565 1.00 86.69 104 HIS A O 1
ATOM 834 N N . TRP A 1 105 ? 0.469 12.808 -5.941 1.00 83.25 105 TRP A N 1
ATOM 835 C CA . TRP A 1 105 ? 1.744 12.487 -6.578 1.00 83.25 105 TRP A CA 1
ATOM 836 C C . TRP A 1 105 ? 2.898 13.085 -5.766 1.00 83.25 105 TRP A C 1
ATOM 838 O O . TRP A 1 105 ? 2.910 14.291 -5.542 1.00 83.25 105 TRP A O 1
ATOM 848 N N . ALA A 1 106 ? 3.869 12.285 -5.312 1.00 69.50 106 ALA A N 1
ATOM 849 C CA . ALA A 1 106 ? 4.919 12.774 -4.398 1.00 69.50 106 ALA A CA 1
ATOM 850 C C . ALA A 1 106 ? 6.133 13.433 -5.099 1.00 69.50 106 ALA A C 1
ATOM 852 O O . ALA A 1 106 ? 7.245 13.389 -4.574 1.00 69.50 106 ALA A O 1
ATOM 853 N N . ALA A 1 107 ? 5.954 14.006 -6.297 1.00 58.59 107 ALA A N 1
ATOM 854 C CA . ALA A 1 107 ? 7.068 14.521 -7.103 1.00 58.59 107 ALA A CA 1
ATOM 855 C C . ALA A 1 107 ? 6.788 15.777 -7.960 1.00 58.59 107 ALA A C 1
ATOM 857 O O . ALA A 1 107 ? 7.667 16.140 -8.736 1.00 58.59 107 ALA A O 1
ATOM 858 N N . ASP A 1 108 ? 5.650 16.462 -7.814 1.00 54.28 108 ASP A N 1
ATOM 859 C CA . ASP A 1 108 ? 5.360 17.711 -8.555 1.00 54.28 108 ASP A CA 1
ATOM 860 C C . ASP A 1 108 ? 5.641 18.966 -7.717 1.00 54.28 108 ASP A C 1
ATOM 862 O O . ASP A 1 108 ? 4.764 19.796 -7.500 1.00 54.28 108 ASP A O 1
ATOM 866 N N . ASP A 1 109 ? 6.866 19.106 -7.206 1.00 48.41 109 ASP A N 1
ATOM 867 C CA . ASP A 1 109 ? 7.248 20.288 -6.411 1.00 48.41 109 ASP A CA 1
ATOM 868 C C . ASP A 1 109 ? 8.131 21.294 -7.174 1.00 48.41 109 ASP A C 1
ATOM 870 O O . ASP A 1 109 ? 8.553 22.290 -6.589 1.00 48.41 109 ASP A O 1
ATOM 874 N N . ASP A 1 110 ? 8.401 21.086 -8.472 1.00 44.72 110 ASP A N 1
ATOM 875 C CA . ASP A 1 110 ? 9.299 21.981 -9.223 1.00 44.72 110 ASP A CA 1
ATOM 876 C C . ASP A 1 110 ? 8.625 22.996 -10.162 1.00 44.72 110 ASP A C 1
ATOM 878 O O . ASP A 1 110 ? 9.293 23.966 -10.519 1.00 44.72 110 ASP A O 1
ATOM 882 N N . GLU A 1 111 ? 7.329 22.914 -10.489 1.00 45.66 111 GLU A N 1
ATOM 883 C CA . GLU A 1 111 ? 6.637 24.022 -11.173 1.00 45.66 111 GLU A CA 1
ATOM 884 C C . GLU A 1 111 ? 5.175 24.156 -10.708 1.00 45.66 111 GLU A C 1
ATOM 886 O O . GLU A 1 111 ? 4.460 23.159 -10.641 1.00 45.66 111 GLU A O 1
ATOM 891 N N . PRO A 1 112 ? 4.686 25.371 -10.379 1.00 40.28 112 PRO A N 1
ATOM 892 C CA . PRO A 1 112 ? 3.259 25.593 -10.208 1.00 40.28 112 PRO A CA 1
ATOM 893 C C . PRO A 1 112 ? 2.598 25.453 -11.581 1.00 40.28 112 PRO A C 1
ATOM 895 O O . PRO A 1 112 ? 2.549 26.418 -12.346 1.00 40.28 112 PRO A O 1
ATOM 898 N N . GLU A 1 113 ? 2.123 24.254 -11.908 1.00 50.41 113 GLU A N 1
ATOM 899 C CA . GLU A 1 113 ? 1.286 24.061 -13.084 1.00 50.41 113 GLU A CA 1
ATOM 900 C C . GLU A 1 113 ? 0.011 24.899 -12.902 1.00 50.41 113 GLU A C 1
ATOM 902 O O . GLU A 1 113 ? -0.669 24.848 -11.869 1.00 50.41 113 GLU A O 1
ATOM 907 N N . GLU A 1 114 ? -0.270 25.763 -13.883 1.00 45.72 114 GLU A N 1
ATOM 908 C CA . GLU A 1 114 ? -1.550 26.464 -13.967 1.00 45.72 114 GLU A CA 1
ATOM 909 C C . GLU A 1 114 ? -2.688 25.432 -13.893 1.00 45.72 114 GLU A C 1
ATOM 911 O O . GLU A 1 114 ? -2.483 24.292 -14.305 1.00 45.72 114 GLU A O 1
ATOM 916 N N . PRO A 1 115 ? -3.879 25.775 -13.363 1.00 43.62 115 PRO A N 1
ATOM 917 C CA . PRO A 1 115 ? -4.964 24.814 -13.211 1.00 43.62 115 PRO A CA 1
ATOM 918 C C . PRO A 1 115 ? -5.519 24.445 -14.592 1.00 43.62 115 PRO A C 1
ATOM 920 O O . PRO A 1 115 ? -6.519 25.005 -15.047 1.00 43.62 115 PRO A O 1
ATOM 923 N N . GLU A 1 116 ? -4.838 23.535 -15.278 1.00 46.31 116 GLU A N 1
ATOM 924 C CA . GLU A 1 116 ? -5.327 22.895 -16.481 1.00 46.31 116 GLU A CA 1
ATOM 925 C C . GLU A 1 116 ? -6.396 21.871 -16.094 1.00 46.31 116 GLU A C 1
ATOM 927 O O . GLU A 1 116 ? -6.411 21.291 -15.007 1.00 46.31 116 GLU A O 1
ATOM 932 N N . GLU A 1 117 ? -7.369 21.748 -16.987 1.00 48.22 117 GLU A N 1
ATOM 933 C CA . GLU A 1 117 ? -8.514 20.850 -16.913 1.00 48.22 117 GLU A CA 1
ATOM 934 C C . GLU A 1 117 ? -8.109 19.461 -16.392 1.00 48.22 117 GLU A C 1
ATOM 936 O O . GLU A 1 117 ? -7.081 18.941 -16.814 1.00 48.22 117 GLU A O 1
ATOM 941 N N . SER A 1 118 ? -8.924 18.876 -15.498 1.00 42.50 118 SER A N 1
ATOM 942 C CA . SER A 1 118 ? -8.754 17.548 -14.874 1.00 42.50 118 SER A CA 1
ATOM 943 C C . SER A 1 118 ? -7.843 16.617 -15.686 1.00 42.50 118 SER A C 1
ATOM 945 O O . SER A 1 118 ? -8.279 16.022 -16.680 1.00 42.50 118 SER A O 1
ATOM 947 N N . VAL A 1 119 ? -6.570 16.531 -15.295 1.00 49.97 119 VAL A N 1
ATOM 948 C CA . VAL A 1 119 ? -5.591 15.699 -15.993 1.00 49.97 119 VAL A CA 1
ATOM 949 C C . VAL A 1 119 ? -6.021 14.242 -15.805 1.00 49.97 119 VAL A C 1
ATOM 951 O O . VAL A 1 119 ? -6.227 13.814 -14.665 1.00 49.97 119 VAL A O 1
ATOM 954 N N . PRO A 1 120 ? -6.192 13.451 -16.881 1.00 52.59 120 PRO A N 1
ATOM 955 C CA . PRO A 1 120 ? -6.486 12.031 -16.755 1.00 52.59 120 PRO A CA 1
ATOM 956 C C . PRO A 1 120 ? -5.447 11.360 -15.853 1.00 52.59 120 PRO A C 1
ATOM 958 O O . PRO A 1 120 ? -4.267 11.309 -16.193 1.00 52.59 120 PRO A O 1
ATOM 961 N N . GLY A 1 121 ? -5.898 10.852 -14.706 1.00 62.72 121 GLY A N 1
ATOM 962 C CA . GLY A 1 121 ? -5.016 10.280 -13.694 1.00 62.72 121 GLY A CA 1
ATOM 963 C C . GLY A 1 121 ? -4.815 11.132 -12.438 1.00 62.72 121 GLY A C 1
ATOM 964 O O . GLY A 1 121 ? -3.896 10.831 -11.689 1.00 62.72 121 GLY A O 1
ATOM 965 N N . ASP A 1 122 ? -5.642 12.146 -12.158 1.00 71.88 122 ASP A N 1
ATOM 966 C CA . ASP A 1 122 ? -5.637 12.815 -10.845 1.00 71.88 122 ASP A CA 1
ATOM 967 C C . ASP A 1 122 ? -5.891 11.794 -9.700 1.00 71.88 122 ASP A C 1
ATOM 969 O O . ASP A 1 122 ? -6.950 11.153 -9.663 1.00 71.88 122 ASP A O 1
ATOM 973 N N . PRO A 1 123 ? -4.965 11.630 -8.731 1.00 73.62 123 PRO A N 1
ATOM 974 C CA . PRO A 1 123 ? -5.122 10.764 -7.565 1.00 73.62 123 PRO A CA 1
ATOM 975 C C . PRO A 1 123 ? -6.426 10.975 -6.795 1.00 73.62 123 PRO A C 1
ATOM 977 O O . PRO A 1 123 ? -6.978 10.013 -6.252 1.00 73.62 123 PRO A O 1
ATOM 980 N N . LEU A 1 124 ? -6.926 12.215 -6.770 1.00 74.69 124 LEU A N 1
ATOM 981 C CA . LEU A 1 124 ? -8.160 12.606 -6.089 1.00 74.69 124 LEU A CA 1
ATOM 982 C C . LEU A 1 124 ? -9.416 12.063 -6.790 1.00 74.69 124 LEU A C 1
ATOM 984 O O . LEU A 1 124 ? -10.450 11.893 -6.140 1.00 74.69 124 LEU A O 1
ATOM 988 N N . GLU A 1 125 ? -9.332 11.776 -8.091 1.00 79.00 125 GLU A N 1
ATOM 989 C CA . GLU A 1 125 ? -10.395 11.141 -8.880 1.00 79.00 125 GLU A CA 1
ATOM 990 C C . GLU A 1 125 ? -10.255 9.610 -8.914 1.00 79.00 125 GLU A C 1
ATOM 992 O O . GLU A 1 125 ? -11.245 8.885 -9.048 1.00 79.00 125 GLU A O 1
ATOM 997 N N . LEU A 1 126 ? -9.024 9.111 -8.769 1.00 74.38 126 LEU A N 1
ATOM 998 C CA . LEU A 1 126 ? -8.686 7.692 -8.868 1.00 74.38 126 LEU A CA 1
ATOM 999 C C . LEU A 1 126 ? -8.996 6.895 -7.600 1.00 74.38 126 LEU A C 1
ATOM 1001 O O . LEU A 1 126 ? -9.380 5.725 -7.680 1.00 74.38 126 LEU A O 1
ATOM 1005 N N . MET A 1 127 ? -8.828 7.496 -6.422 1.00 84.25 127 MET A N 1
ATOM 1006 C CA . MET A 1 127 ? -9.092 6.821 -5.156 1.00 84.25 127 MET A CA 1
ATOM 1007 C C . MET A 1 127 ? -9.806 7.722 -4.147 1.00 84.25 127 MET A C 1
ATOM 1009 O O . MET A 1 127 ? -9.694 8.944 -4.210 1.00 84.25 127 MET A O 1
ATOM 1013 N N . PRO A 1 128 ? -10.552 7.140 -3.188 1.00 87.81 128 PRO A N 1
ATOM 1014 C CA . PRO A 1 128 ? -11.177 7.924 -2.135 1.00 87.81 128 PRO A CA 1
ATOM 1015 C C . PRO A 1 128 ? -10.155 8.775 -1.376 1.00 87.81 128 PRO A C 1
ATOM 1017 O O . PRO A 1 128 ? -9.072 8.301 -1.037 1.00 87.81 128 PRO A O 1
ATOM 1020 N N . GLN A 1 129 ? -10.557 10.005 -1.048 1.00 90.06 129 GLN A N 1
ATOM 1021 C CA . GLN A 1 129 ? -9.764 10.959 -0.259 1.00 90.06 129 GLN A CA 1
ATOM 1022 C C . GLN A 1 129 ? -9.328 10.411 1.100 1.00 90.06 129 GLN A C 1
ATOM 1024 O O . GLN A 1 129 ? -8.325 10.846 1.664 1.00 90.06 129 GLN A O 1
ATOM 1029 N N . GLU A 1 130 ? -10.115 9.477 1.630 1.00 94.88 130 GLU A N 1
ATOM 1030 C CA . GLU A 1 130 ? -9.869 8.795 2.884 1.00 94.88 130 GLU A CA 1
ATOM 1031 C C . GLU A 1 130 ? -10.268 7.321 2.755 1.00 94.88 130 GLU A C 1
ATOM 1033 O O . GLU A 1 130 ? -11.363 6.988 2.292 1.00 94.88 130 GLU A O 1
ATOM 1038 N N . LEU A 1 131 ? -9.375 6.438 3.192 1.00 95.62 131 LEU A N 1
ATOM 1039 C CA . LEU A 1 131 ? -9.625 5.014 3.375 1.00 95.62 131 LEU A CA 1
ATOM 1040 C C . LEU A 1 131 ? -9.308 4.653 4.822 1.00 95.62 131 LEU A C 1
ATOM 1042 O O . LEU A 1 131 ? -8.222 4.952 5.318 1.00 95.62 131 LEU A O 1
ATOM 1046 N N . VAL A 1 132 ? -10.246 3.982 5.491 1.00 97.81 132 VAL A N 1
ATOM 1047 C CA . VAL A 1 132 ? -10.117 3.624 6.909 1.00 97.81 132 VAL A CA 1
ATOM 1048 C C . VAL A 1 132 ? -10.178 2.116 7.062 1.00 97.81 132 VAL A C 1
ATOM 1050 O O . VAL A 1 132 ? -11.166 1.489 6.676 1.00 97.81 132 VAL A O 1
ATOM 1053 N N . PHE A 1 133 ? -9.160 1.536 7.686 1.00 98.00 133 PHE A N 1
ATOM 1054 C CA . PHE A 1 133 ? -9.004 0.096 7.875 1.00 98.00 133 PHE A CA 1
ATOM 1055 C C . PHE A 1 133 ? -9.018 -0.278 9.353 1.00 98.00 133 PHE A C 1
ATOM 1057 O O . PHE A 1 133 ? -8.538 0.473 10.201 1.00 98.00 133 PHE A O 1
ATOM 1064 N N . ALA A 1 134 ? -9.474 -1.493 9.663 1.00 98.31 134 ALA A N 1
ATOM 1065 C CA . ALA A 1 134 ? -9.225 -2.076 10.978 1.00 98.31 134 ALA A CA 1
ATOM 1066 C C . ALA A 1 134 ? -7.721 -2.314 11.162 1.00 98.31 134 ALA A C 1
ATOM 1068 O O . ALA A 1 134 ? -7.082 -2.939 10.309 1.00 98.31 134 ALA A O 1
ATOM 1069 N N . ARG A 1 135 ? -7.161 -1.913 12.309 1.00 97.75 135 ARG A N 1
ATOM 1070 C CA . ARG A 1 135 ? -5.726 -2.072 12.592 1.00 97.75 135 ARG A CA 1
ATOM 1071 C C . ARG A 1 135 ? -5.249 -3.516 12.449 1.00 97.75 135 ARG A C 1
ATOM 1073 O O . ARG A 1 135 ? -4.225 -3.774 11.825 1.00 97.75 135 ARG A O 1
ATOM 1080 N N . ALA A 1 136 ? -6.035 -4.465 12.950 1.00 97.94 136 ALA A N 1
ATOM 1081 C CA . ALA A 1 136 ? -5.710 -5.886 12.861 1.00 97.94 136 ALA A CA 1
ATOM 1082 C C . ALA A 1 136 ? -5.681 -6.421 11.413 1.00 97.94 136 ALA A C 1
ATOM 1084 O O . ALA A 1 136 ? -4.872 -7.295 11.100 1.00 97.94 136 ALA A O 1
ATOM 1085 N N . GLU A 1 137 ? -6.547 -5.919 10.523 1.00 97.75 137 GLU A N 1
ATOM 1086 C CA . GLU A 1 137 ? -6.536 -6.313 9.107 1.00 97.75 137 GLU A CA 1
ATOM 1087 C C . GLU A 1 137 ? -5.331 -5.715 8.380 1.00 97.75 137 GLU A C 1
ATOM 1089 O O . GLU A 1 137 ? -4.649 -6.423 7.638 1.00 97.75 137 GLU A O 1
ATOM 1094 N N . TYR A 1 138 ? -5.019 -4.452 8.668 1.00 98.00 138 TYR A N 1
ATOM 1095 C CA . TYR A 1 138 ? -3.848 -3.764 8.138 1.00 98.00 138 TYR A CA 1
ATOM 1096 C C . TYR A 1 138 ? -2.539 -4.466 8.525 1.00 98.00 138 TYR A C 1
ATOM 1098 O O . TYR A 1 138 ? -1.741 -4.830 7.659 1.00 98.00 138 TYR A O 1
ATOM 1106 N N . ASP A 1 139 ? -2.347 -4.768 9.812 1.00 97.81 139 ASP A N 1
ATOM 1107 C CA . ASP A 1 139 ? -1.152 -5.473 10.290 1.00 97.81 139 ASP A CA 1
ATOM 1108 C C . ASP A 1 139 ? -1.040 -6.881 9.676 1.00 97.81 139 ASP A C 1
ATOM 1110 O O . ASP A 1 139 ? 0.055 -7.336 9.322 1.00 97.81 139 ASP A O 1
ATOM 1114 N N . ARG A 1 140 ? -2.174 -7.571 9.485 1.00 96.81 140 ARG A N 1
ATOM 1115 C CA . ARG A 1 140 ? -2.221 -8.868 8.797 1.00 96.81 140 ARG A CA 1
ATOM 1116 C C . ARG A 1 140 ? -1.829 -8.744 7.323 1.00 96.81 140 ARG A C 1
ATOM 1118 O O . ARG A 1 140 ? -1.123 -9.625 6.828 1.00 96.81 140 ARG A O 1
ATOM 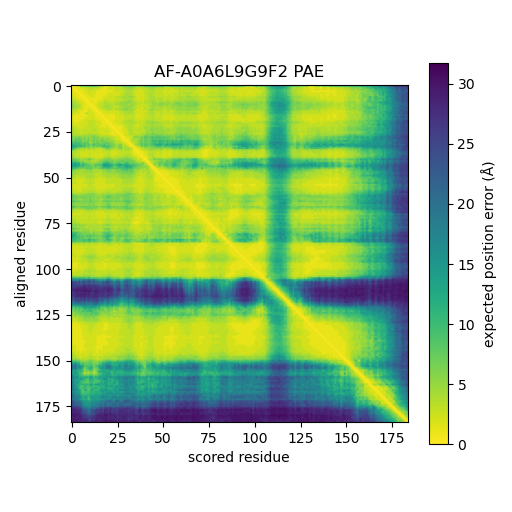1125 N N . ALA A 1 141 ? -2.257 -7.690 6.630 1.00 96.00 141 ALA A N 1
ATOM 1126 C CA . ALA A 1 141 ? -1.842 -7.415 5.258 1.00 96.00 141 ALA A CA 1
ATOM 1127 C C . ALA A 1 141 ? -0.319 -7.193 5.188 1.00 96.00 141 ALA A C 1
ATOM 1129 O O . ALA A 1 141 ? 0.371 -7.879 4.433 1.00 96.00 141 ALA A O 1
ATOM 1130 N N . 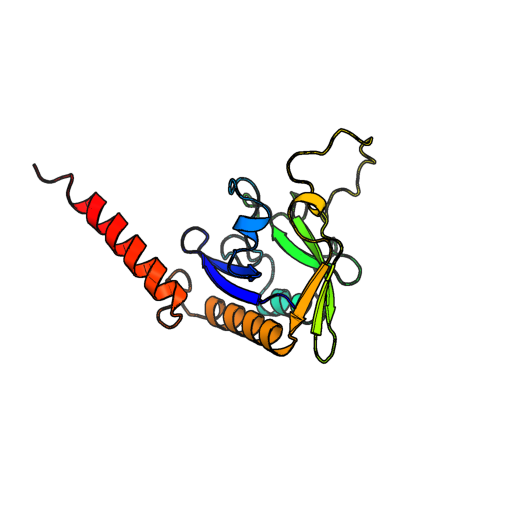LEU A 1 142 ? 0.252 -6.359 6.062 1.00 95.75 142 LEU A N 1
ATOM 1131 C CA . LEU A 1 142 ? 1.708 -6.164 6.110 1.00 95.75 142 LEU A CA 1
ATOM 1132 C C . LEU A 1 142 ? 2.471 -7.470 6.389 1.00 95.75 142 LEU A C 1
ATOM 1134 O O . LEU A 1 142 ? 3.480 -7.755 5.742 1.00 95.75 142 LEU A O 1
ATOM 1138 N N . ALA A 1 143 ? 1.965 -8.311 7.295 1.00 94.19 143 ALA A N 1
ATOM 1139 C CA . ALA A 1 143 ? 2.548 -9.626 7.559 1.00 94.19 143 ALA A CA 1
ATOM 1140 C C . ALA A 1 143 ? 2.470 -10.566 6.339 1.00 94.19 143 ALA A C 1
ATOM 1142 O O . ALA A 1 143 ? 3.401 -11.338 6.095 1.00 94.19 143 ALA A O 1
ATOM 1143 N N . LYS A 1 144 ? 1.395 -10.501 5.537 1.00 92.31 144 LYS A N 1
ATOM 1144 C CA . LYS A 1 144 ? 1.295 -11.252 4.274 1.00 92.31 144 LYS A CA 1
ATOM 1145 C C . LYS A 1 144 ? 2.330 -10.785 3.248 1.00 92.31 144 LYS A C 1
ATOM 1147 O O . LYS A 1 144 ? 2.965 -11.639 2.628 1.00 92.31 144 LYS A O 1
ATOM 1152 N N . ILE A 1 145 ? 2.535 -9.472 3.094 1.00 91.19 145 ILE A N 1
ATOM 1153 C CA . ILE A 1 145 ? 3.590 -8.911 2.226 1.00 91.19 145 ILE A CA 1
ATOM 1154 C C . ILE A 1 145 ? 4.955 -9.457 2.6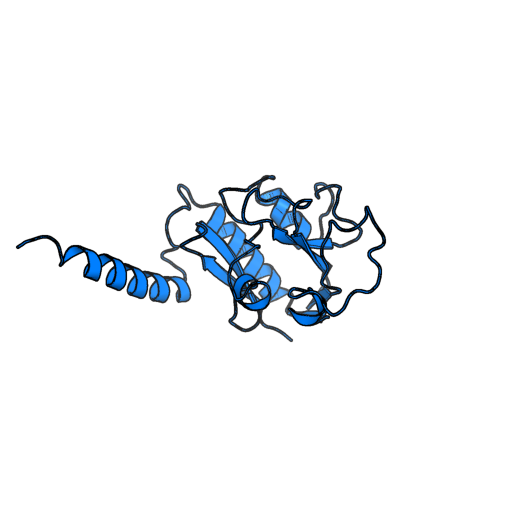53 1.00 91.19 145 ILE A C 1
ATOM 1156 O O . ILE A 1 145 ? 5.686 -10.028 1.841 1.00 91.19 145 ILE A O 1
ATOM 1160 N N . GLU A 1 146 ? 5.265 -9.365 3.946 1.00 90.31 146 GLU A N 1
ATOM 1161 C CA . GLU A 1 146 ? 6.511 -9.879 4.514 1.00 90.31 146 GLU A CA 1
ATOM 1162 C C . GLU A 1 146 ? 6.693 -11.378 4.228 1.00 90.31 146 GLU A C 1
ATOM 1164 O O . GLU A 1 146 ? 7.753 -11.818 3.775 1.00 90.31 146 GLU A O 1
ATOM 1169 N N . ALA A 1 147 ? 5.635 -12.171 4.403 1.00 87.56 147 ALA A N 1
ATOM 1170 C CA . ALA A 1 147 ? 5.643 -13.609 4.148 1.00 87.56 147 ALA A CA 1
ATOM 1171 C C . ALA A 1 147 ? 5.778 -13.980 2.660 1.00 87.56 147 ALA A C 1
ATOM 1173 O O . ALA A 1 147 ? 6.283 -15.064 2.350 1.00 87.56 147 ALA A O 1
ATOM 1174 N N . TYR A 1 148 ? 5.316 -13.141 1.730 1.00 84.31 148 TYR A N 1
ATOM 1175 C CA . TYR A 1 148 ? 5.521 -13.361 0.296 1.00 84.31 148 TYR A CA 1
ATOM 1176 C C . TYR A 1 148 ? 6.964 -13.100 -0.113 1.00 84.31 148 TYR A C 1
ATOM 1178 O O . TYR A 1 148 ? 7.568 -13.918 -0.811 1.00 84.31 148 TYR A O 1
ATOM 1186 N N . LEU A 1 149 ? 7.525 -11.997 0.364 1.00 81.06 149 LEU A N 1
ATOM 1187 C CA . LEU A 1 149 ? 8.787 -11.459 -0.132 1.00 81.06 149 LEU A CA 1
ATOM 1188 C C . LEU A 1 149 ? 10.013 -12.018 0.608 1.00 81.06 149 LEU A C 1
ATOM 1190 O O . LEU A 1 149 ? 11.116 -12.011 0.066 1.00 81.06 149 LEU A O 1
ATOM 1194 N N . SER A 1 150 ? 9.828 -12.586 1.805 1.00 81.12 150 SER A N 1
ATOM 1195 C CA . SER A 1 150 ? 10.874 -13.308 2.554 1.00 81.12 150 SER A CA 1
ATOM 1196 C C . SER A 1 150 ? 11.203 -14.701 1.994 1.00 81.12 150 SER A C 1
ATOM 1198 O O . SER A 1 150 ? 12.141 -15.354 2.454 1.00 81.12 150 SER A O 1
ATOM 1200 N N . ARG A 1 151 ? 10.460 -15.191 0.993 1.00 75.62 151 ARG A N 1
ATOM 1201 C CA . ARG A 1 151 ? 10.636 -16.552 0.471 1.00 75.62 151 ARG A CA 1
ATOM 1202 C C . ARG A 1 151 ? 11.886 -16.686 -0.405 1.00 75.62 151 ARG A C 1
ATOM 1204 O O . ARG A 1 151 ? 12.105 -15.871 -1.306 1.00 75.62 151 ARG A O 1
ATOM 1211 N N . PRO A 1 152 ? 12.664 -17.772 -0.250 1.00 68.19 152 PRO A N 1
ATOM 1212 C CA . PRO A 1 152 ? 13.709 -18.112 -1.206 1.00 68.19 152 PRO A CA 1
ATO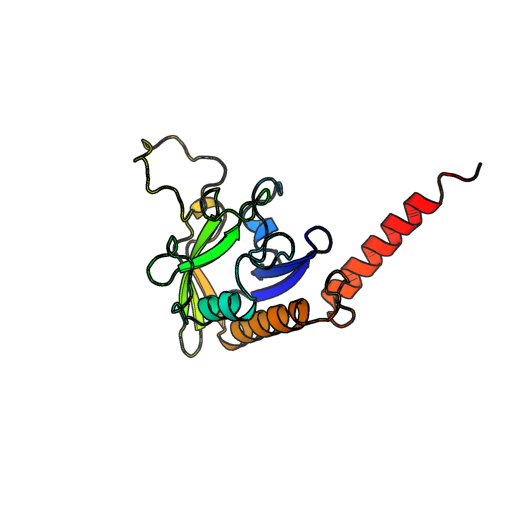M 1213 C C . PRO A 1 152 ? 13.118 -18.255 -2.614 1.00 68.19 152 PRO A C 1
ATOM 1215 O O . PRO A 1 152 ? 12.152 -18.987 -2.818 1.00 68.19 152 PRO A O 1
ATOM 1218 N N . GLY A 1 153 ? 13.677 -17.540 -3.593 1.00 63.97 153 GLY A N 1
ATOM 1219 C CA . GLY A 1 153 ? 13.222 -17.633 -4.983 1.00 63.97 153 GLY A CA 1
ATOM 1220 C C . GLY A 1 153 ? 11.787 -17.143 -5.225 1.00 63.97 153 GLY A C 1
ATOM 1221 O O . GLY A 1 153 ? 11.117 -17.687 -6.099 1.00 63.97 153 GLY A O 1
ATOM 1222 N N . TRP A 1 154 ? 11.330 -16.121 -4.489 1.00 65.94 154 TRP A N 1
ATOM 1223 C CA . TRP A 1 154 ? 9.980 -15.519 -4.494 1.00 65.94 154 TRP A CA 1
ATOM 1224 C C . TRP A 1 154 ? 9.397 -15.043 -5.844 1.00 65.94 154 TRP A C 1
ATOM 1226 O O . TRP A 1 154 ? 8.367 -14.391 -5.869 1.00 65.94 154 TRP A O 1
ATOM 1236 N N . ARG A 1 155 ? 9.974 -15.434 -6.984 1.00 57.69 155 ARG A N 1
ATOM 1237 C CA . ARG A 1 155 ? 9.360 -15.352 -8.321 1.00 57.69 155 ARG A CA 1
ATOM 1238 C C . ARG A 1 155 ? 8.214 -16.356 -8.527 1.00 57.69 155 ARG A C 1
ATOM 1240 O O . ARG A 1 155 ? 7.569 -16.354 -9.569 1.00 57.69 155 ARG A O 1
ATOM 1247 N N . GLN A 1 156 ? 7.990 -17.266 -7.577 1.00 63.31 156 GLN A N 1
ATOM 1248 C CA . GLN A 1 156 ? 6.955 -18.293 -7.673 1.00 63.31 156 GLN A CA 1
ATOM 1249 C C . GLN A 1 156 ? 5.672 -17.864 -6.971 1.00 63.31 156 GLN A C 1
ATOM 1251 O O . GLN A 1 156 ? 5.694 -17.449 -5.814 1.00 63.31 156 GLN A O 1
ATOM 1256 N N . VAL A 1 157 ? 4.538 -18.090 -7.638 1.00 66.44 157 VAL A N 1
ATOM 1257 C CA . VAL A 1 157 ? 3.216 -17.823 -7.066 1.00 66.44 157 VAL A CA 1
ATOM 1258 C C . VAL A 1 157 ? 3.046 -18.578 -5.737 1.00 66.44 157 VAL A C 1
ATOM 1260 O O . VAL A 1 157 ? 3.222 -19.805 -5.725 1.00 66.44 157 VAL A O 1
ATOM 1263 N N . PRO A 1 158 ? 2.687 -17.898 -4.633 1.00 68.06 158 PRO A N 1
ATOM 1264 C CA . PRO A 1 158 ? 2.439 -18.505 -3.330 1.00 68.06 158 PRO A CA 1
ATOM 1265 C C . PRO A 1 158 ? 1.494 -19.715 -3.379 1.00 68.06 158 PRO A C 1
ATOM 1267 O O . PRO A 1 158 ? 0.382 -19.617 -3.885 1.00 68.06 158 PRO A O 1
ATOM 1270 N N . LYS A 1 159 ? 1.910 -20.866 -2.822 1.00 64.75 159 LYS A N 1
ATOM 1271 C CA . LYS A 1 159 ? 1.074 -22.088 -2.802 1.00 64.75 159 LYS A CA 1
ATOM 1272 C C . LYS A 1 159 ? -0.086 -22.034 -1.799 1.00 64.75 159 LYS A C 1
ATOM 1274 O O . LYS A 1 159 ? -1.054 -22.758 -1.981 1.00 64.75 159 LYS A O 1
ATOM 1279 N N . ALA A 1 160 ? 0.061 -21.246 -0.735 1.00 63.88 160 ALA A N 1
ATOM 1280 C CA . ALA A 1 160 ? -0.772 -21.327 0.466 1.00 63.88 160 ALA A CA 1
ATOM 1281 C C . ALA A 1 160 ? -1.893 -20.278 0.545 1.00 63.88 160 ALA A C 1
ATOM 1283 O O . ALA A 1 160 ? -2.667 -20.314 1.494 1.00 63.88 160 ALA A O 1
ATOM 1284 N N . ASP A 1 161 ? -1.978 -19.346 -0.408 1.00 64.69 161 ASP A N 1
ATOM 1285 C CA . ASP A 1 161 ? -3.034 -18.332 -0.402 1.00 64.69 161 ASP A CA 1
ATOM 1286 C C . ASP A 1 161 ? -4.199 -18.772 -1.319 1.00 64.69 161 ASP A C 1
ATOM 1288 O O . ASP A 1 161 ? -3.946 -19.078 -2.493 1.00 64.69 161 ASP A O 1
ATOM 1292 N N . PRO A 1 162 ? -5.449 -18.839 -0.815 1.00 64.38 162 PRO A N 1
ATOM 1293 C CA . PRO A 1 162 ? -6.616 -19.274 -1.584 1.00 64.38 162 PRO A CA 1
ATOM 1294 C C . PRO A 1 162 ? -6.876 -18.468 -2.861 1.00 64.38 162 PRO A C 1
ATOM 1296 O O . PRO A 1 162 ? -7.235 -19.058 -3.882 1.00 64.38 162 PRO A O 1
ATOM 1299 N N . GLU A 1 163 ? -6.653 -17.152 -2.845 1.00 63.38 163 GLU A N 1
ATOM 1300 C CA . GLU A 1 163 ? -6.857 -16.292 -4.020 1.00 63.38 163 GLU A CA 1
ATOM 1301 C C . GLU A 1 163 ? -5.815 -16.605 -5.103 1.00 63.38 163 GLU A C 1
ATOM 1303 O O . GLU A 1 163 ? -6.117 -16.681 -6.298 1.00 63.38 163 GLU A O 1
ATOM 1308 N N . ASN A 1 164 ? -4.596 -16.949 -4.680 1.00 64.94 164 ASN A N 1
ATOM 1309 C CA . ASN A 1 164 ? -3.523 -17.359 -5.582 1.00 64.94 164 ASN A CA 1
ATOM 1310 C C . ASN A 1 164 ? -3.741 -18.756 -6.187 1.00 64.94 164 ASN A C 1
ATOM 1312 O O . ASN A 1 164 ? -3.256 -19.027 -7.289 1.00 64.94 164 ASN A O 1
ATOM 1316 N N . ILE A 1 165 ? -4.482 -19.651 -5.521 1.00 61.41 165 ILE A N 1
ATOM 1317 C CA . ILE A 1 165 ? -4.872 -20.956 -6.092 1.00 61.41 165 ILE A CA 1
ATOM 1318 C C . ILE A 1 165 ? -5.766 -20.756 -7.322 1.00 61.41 165 ILE A C 1
ATOM 1320 O O . ILE A 1 165 ? -5.597 -21.458 -8.325 1.00 61.41 165 ILE A O 1
ATOM 1324 N N . VAL A 1 166 ? -6.683 -19.787 -7.269 1.00 62.19 166 VAL A N 1
ATOM 1325 C CA . VAL A 1 166 ? -7.558 -19.440 -8.398 1.00 62.19 166 VAL A CA 1
ATOM 1326 C C . VAL A 1 166 ? -6.734 -18.875 -9.556 1.00 62.19 166 VAL A C 1
ATOM 1328 O O . VAL A 1 166 ? -6.825 -19.396 -10.670 1.00 62.19 166 VAL A O 1
ATOM 1331 N N . LEU A 1 167 ? -5.847 -17.908 -9.289 1.00 58.81 167 LEU A N 1
ATOM 1332 C CA . LEU A 1 167 ? -4.951 -17.340 -10.308 1.00 58.81 167 LEU A CA 1
ATOM 1333 C C . LEU A 1 167 ? -4.082 -18.416 -10.977 1.00 58.81 167 LEU A C 1
ATOM 1335 O O . LEU A 1 167 ? -3.977 -18.471 -12.202 1.00 58.81 167 LEU A O 1
ATOM 1339 N N . ARG A 1 168 ? -3.516 -19.345 -10.199 1.00 61.75 168 ARG A N 1
ATOM 1340 C CA . ARG A 1 168 ? -2.713 -20.466 -10.722 1.00 61.75 168 ARG A CA 1
ATOM 1341 C C . ARG A 1 168 ? -3.486 -21.370 -11.675 1.00 61.75 168 ARG A C 1
ATOM 1343 O O . ARG A 1 168 ? -2.912 -21.827 -12.661 1.00 61.75 168 ARG A O 1
ATOM 1350 N N . ARG A 1 169 ? -4.763 -21.644 -11.390 1.00 62.44 169 ARG A N 1
ATOM 1351 C CA . ARG A 1 169 ? -5.625 -22.457 -12.263 1.00 62.44 169 ARG A CA 1
ATOM 1352 C C . ARG A 1 169 ? -5.891 -21.764 -13.595 1.00 62.44 169 ARG A C 1
ATOM 1354 O O . ARG A 1 169 ? -5.830 -22.425 -14.628 1.00 62.44 169 ARG A O 1
ATOM 1361 N N . ILE A 1 170 ? -6.129 -20.454 -13.570 1.00 60.97 170 ILE A N 1
ATOM 1362 C CA . ILE A 1 170 ? -6.329 -19.648 -14.782 1.00 60.97 170 ILE A CA 1
ATOM 1363 C C . ILE A 1 170 ? -5.054 -19.665 -15.636 1.00 60.97 170 ILE A C 1
ATOM 1365 O O . ILE A 1 170 ? -5.114 -19.997 -16.817 1.00 60.97 170 ILE A O 1
ATOM 1369 N N . PHE A 1 171 ? -3.886 -19.416 -15.042 1.00 56.75 171 PHE A N 1
ATOM 1370 C CA . PHE A 1 171 ? -2.621 -19.408 -15.785 1.00 56.75 171 PHE A CA 1
ATOM 1371 C C . PHE A 1 171 ? -2.212 -20.787 -16.317 1.00 56.75 171 PHE A C 1
ATOM 1373 O O . PHE A 1 171 ? -1.820 -20.890 -17.475 1.00 56.75 171 PHE A O 1
ATOM 1380 N N . ALA A 1 172 ? -2.364 -21.862 -15.535 1.00 59.25 172 ALA A N 1
ATOM 1381 C CA . ALA A 1 172 ? -2.107 -23.222 -16.023 1.00 59.25 172 ALA A CA 1
ATOM 1382 C C . ALA A 1 172 ? -2.994 -23.581 -17.230 1.00 59.25 172 ALA A C 1
ATOM 1384 O O . ALA A 1 172 ? -2.570 -24.308 -18.128 1.00 59.25 172 ALA A O 1
ATOM 1385 N N . TRP A 1 173 ? -4.216 -23.047 -17.277 1.00 52.12 173 TRP A N 1
ATOM 1386 C CA . TRP A 1 173 ? -5.132 -23.226 -18.397 1.00 52.12 173 TRP A CA 1
ATOM 1387 C C . TRP A 1 173 ? -4.752 -22.386 -19.627 1.00 52.12 173 TRP A C 1
ATOM 1389 O O . TRP A 1 173 ? -4.823 -22.900 -20.743 1.00 52.12 173 TRP A O 1
ATOM 1399 N N . VAL A 1 174 ? -4.299 -21.139 -19.442 1.00 52.84 174 VAL A N 1
ATOM 1400 C CA . VAL A 1 174 ? -3.806 -20.273 -20.533 1.00 52.84 174 VAL A CA 1
ATOM 1401 C C . VAL A 1 174 ? -2.521 -20.845 -21.142 1.00 52.84 174 VAL A C 1
ATOM 1403 O O . VAL A 1 174 ? -2.476 -21.100 -22.345 1.00 52.84 174 VAL A O 1
ATOM 1406 N N . SER A 1 175 ? -1.522 -21.179 -20.320 1.00 55.16 175 SER A N 1
ATOM 1407 C CA . SER A 1 175 ? -0.263 -21.783 -20.783 1.00 55.16 175 SER A CA 1
ATOM 1408 C C . SER A 1 175 ? -0.451 -23.202 -21.346 1.00 55.16 175 SER A C 1
ATOM 1410 O O . SER A 1 175 ? 0.306 -23.638 -22.209 1.00 55.16 175 SER A O 1
ATOM 1412 N N . GLY A 1 176 ? -1.489 -23.927 -20.910 1.00 47.19 176 GLY A N 1
ATOM 1413 C CA . GLY A 1 176 ? -1.888 -25.222 -21.475 1.00 47.19 176 GLY A CA 1
ATOM 1414 C C . GLY A 1 176 ? -2.670 -25.136 -22.797 1.00 47.19 176 GLY A C 1
ATOM 1415 O O . GLY A 1 176 ? -2.851 -26.158 -23.467 1.00 47.19 176 GLY A O 1
ATOM 1416 N N . ARG A 1 177 ? -3.146 -23.946 -23.196 1.00 48.28 177 ARG A N 1
ATOM 1417 C CA . ARG A 1 177 ? -3.771 -23.705 -24.511 1.00 48.28 177 ARG A CA 1
ATOM 1418 C C . ARG A 1 177 ? -2.752 -23.316 -25.584 1.00 48.28 177 ARG A C 1
ATOM 1420 O O . ARG A 1 177 ? -2.938 -23.721 -26.728 1.00 48.28 177 ARG A O 1
ATOM 1427 N N . GLU A 1 178 ? -1.664 -22.630 -25.234 1.00 44.09 178 GLU A N 1
ATOM 1428 C CA . GLU A 1 178 ? -0.595 -22.298 -26.196 1.00 44.09 178 GLU A CA 1
ATOM 1429 C C . GLU A 1 178 ? 0.251 -23.514 -26.612 1.00 44.09 178 GLU A C 1
ATOM 1431 O O . GLU A 1 178 ? 0.727 -23.575 -27.743 1.00 44.09 178 GLU A O 1
ATOM 1436 N N . GLY A 1 179 ? 0.355 -24.548 -25.768 1.00 36.97 179 GLY A N 1
ATOM 1437 C CA . GLY A 1 179 ? 1.092 -25.781 -26.084 1.00 36.97 179 GLY A CA 1
ATOM 1438 C C . GLY A 1 179 ? 0.417 -26.739 -27.080 1.00 36.97 179 GLY A C 1
ATOM 1439 O O . GLY A 1 179 ? 0.989 -27.780 -27.388 1.00 36.97 179 GLY A O 1
ATOM 1440 N N . ARG A 1 180 ? -0.792 -26.433 -27.580 1.00 43.94 180 ARG A N 1
ATOM 1441 C CA . ARG A 1 180 ? -1.547 -27.294 -28.519 1.00 43.94 180 ARG A CA 1
ATOM 1442 C C . ARG A 1 180 ? -1.664 -26.739 -29.943 1.00 43.94 180 ARG A C 1
ATOM 1444 O O . ARG A 1 180 ? -2.519 -27.201 -30.690 1.00 43.94 180 ARG A O 1
ATOM 1451 N N . ARG A 1 181 ? -0.831 -25.765 -30.334 1.00 40.78 181 ARG A N 1
ATOM 1452 C CA . ARG A 1 181 ? -0.888 -25.165 -31.685 1.00 40.78 181 ARG A CA 1
ATOM 1453 C C . ARG A 1 181 ? 0.364 -25.320 -32.552 1.00 40.78 181 ARG A C 1
ATOM 1455 O O . ARG A 1 181 ? 0.412 -24.727 -33.618 1.00 40.78 181 ARG A O 1
ATOM 1462 N N . TRP A 1 182 ? 1.333 -26.136 -32.141 1.00 37.47 182 TRP A N 1
ATOM 1463 C CA . TRP A 1 182 ? 2.529 -26.427 -32.944 1.00 37.47 182 TRP A CA 1
ATOM 1464 C C . TRP A 1 182 ? 2.916 -27.906 -32.856 1.00 37.47 182 TRP A C 1
ATOM 1466 O O . TRP A 1 182 ? 3.991 -28.240 -32.371 1.00 37.47 182 TRP A O 1
ATOM 1476 N N . GLN A 1 183 ? 2.010 -28.788 -33.274 1.00 39.31 183 GLN A N 1
ATOM 1477 C CA . GLN A 1 183 ? 2.335 -30.130 -33.767 1.00 39.31 183 GLN A CA 1
ATOM 1478 C C . GLN A 1 183 ? 1.272 -30.523 -34.798 1.00 39.31 183 GLN A C 1
ATOM 1480 O O . GLN A 1 183 ? 0.360 -31.281 -34.486 1.00 39.31 183 GLN A O 1
ATOM 1485 N N . GLU A 1 184 ? 1.379 -29.954 -35.995 1.00 35.47 184 GLU A N 1
ATOM 1486 C CA . GLU A 1 184 ? 0.917 -30.557 -37.252 1.00 35.47 184 GLU A CA 1
ATOM 1487 C C . GLU A 1 184 ? 1.989 -30.309 -38.314 1.00 35.47 184 GLU A C 1
ATOM 1489 O O . GLU A 1 184 ? 2.562 -29.192 -38.310 1.00 35.47 184 GLU A O 1
#

Organism: NCBI:txid453836

Nearest PDB structures (foldseek):
  6zu5-assembly1_SC0  TM=1.976E-01  e=7.342E+00  Paranosema locustae

Solvent-accessible surface area (backbone atoms only — not comparable to full-atom values): 10766 Å² total; per-residue (Å²): 123,51,51,53,40,67,46,76,39,77,88,67,40,22,50,34,54,21,50,73,89,38,40,52,51,62,50,64,31,74,84,66,81,52,56,35,47,63,61,19,65,94,39,57,86,56,61,66,71,54,58,56,28,35,80,68,75,44,60,92,73,56,64,87,74,57,56,98,52,46,39,77,65,26,15,14,62,88,73,43,30,51,81,66,45,17,41,25,27,36,54,46,84,50,95,65,35,32,36,41,29,64,44,35,66,60,54,76,83,85,64,90,73,71,94,65,76,88,58,92,78,46,42,69,80,39,42,71,57,61,46,42,31,46,28,70,43,47,55,50,25,55,50,48,44,52,62,51,68,72,39,88,78,48,80,57,82,60,85,86,44,75,72,43,50,54,53,50,54,54,49,56,52,55,61,59,55,65,75,73,76,83,86,129

pLDDT: mean 77.85, std 16.79, range [35.47, 98.44]

Sequence (184 aa):
MNRIDVRWNVREQCAELVVDGRSLEEIVDPERAWGVSPFARRFLRRPLKETLATYRADFSRRDDRMSGSEIELHVCCACGDLGCGNLAVDLDLGPEQVTWSRPHWAADDDEPEEPEESVPGDPLELMPQELVFARAEYDRALAKIEAYLSRPGWRQVPKADPENIVLRRIFAWVSGREGRRWQE